Protein AF-A0A7S1UY08-F1 (afdb_monomer_lite)

Sequence (209 aa):
NPTGGDNDLASPNRNCPGCTLAICPGQAARNNPGFVAAAENNCVAQENILIIHEGTAADDPDDNGDGGYIDFNFTIPVFKMKAIGIMDVEVDSEGNDIQFFDSSSSLLATETITGLGDNTWQSIEPPFESTTGLISRIRVLFNTSGAVTNFSYCGSTDLPGTPAPTIDTPSPIAMDATESPSSAPTVLPTGAPSGGTLGSIGGVVKEDI

pLDDT: mean 73.03, std 21.57, range [28.67, 97.5]

Foldseek 3Di:
DQQQPQQLQFPQAQVAPPHDVVRGVHHFFPPPPDPPDNQFRRNDHLPDKDACAPDDDPSRGDHFQQWFKFKFFDPAFFQAWAKWKKGAAAQPDPDWWKWFADPVRDTLDIDTDHHPHGNTMDIDGDPDDRPSDTTGMIMTTHNGTMITRFTWGHGPCLRPPNPDPPPPPPDPPDDDDDDDDDDDDDDDDDDDPDGTDGDDGDDGDDDDD

Secondary structure (DSSP, 8-state):
-TTTT--TTPSSBTTSTT--TTT--B---TT-TT---TTTTT-S---S-EE-B-SS-TTS--B-TT-EEEEEEEEEEEEEEEEEEEEEE-TT----EEEEE-TT--EEEEEEPPP-EEEEEEEE-----TTS--EEEEEEEESSS-EEEEEEEEEGGG-TT-PPP---------PPP--------------PPPPPB-PPP--------

Radius of gyration: 22.89 Å; chains: 1; bounding box: 47×36×77 Å

Structure (mmCIF, N/CA/C/O backbone):
data_AF-A0A7S1UY08-F1
#
_entry.id   AF-A0A7S1UY08-F1
#
loop_
_atom_site.group_PDB
_atom_site.id
_atom_site.type_symbol
_atom_site.label_atom_id
_atom_site.label_alt_id
_atom_site.label_comp_id
_atom_site.label_asym_id
_atom_site.label_entity_id
_atom_site.label_seq_id
_atom_site.pdbx_PDB_ins_code
_atom_site.Cartn_x
_atom_site.Cartn_y
_atom_site.Cartn_z
_atom_site.occupancy
_atom_site.B_iso_or_equiv
_atom_site.auth_seq_id
_atom_site.auth_comp_id
_atom_site.auth_asym_id
_atom_site.auth_atom_id
_atom_site.pdbx_PDB_model_num
ATOM 1 N N . ASN A 1 1 ? 12.520 -18.929 -8.128 1.00 53.81 1 ASN A N 1
ATOM 2 C CA . ASN A 1 1 ? 12.339 -17.537 -8.554 1.00 53.81 1 ASN A CA 1
ATOM 3 C C . ASN A 1 1 ? 11.401 -16.927 -7.529 1.00 53.81 1 ASN A C 1
ATOM 5 O O . ASN A 1 1 ? 10.281 -17.405 -7.482 1.00 53.81 1 ASN A O 1
ATOM 9 N N . PRO A 1 2 ? 11.853 -16.059 -6.609 1.00 54.66 2 PRO A N 1
ATOM 10 C CA . PRO A 1 2 ? 11.007 -15.605 -5.503 1.00 54.66 2 PRO A CA 1
ATOM 11 C C . PRO A 1 2 ? 9.845 -14.712 -5.951 1.00 54.66 2 PRO A C 1
ATOM 13 O O . PRO A 1 2 ? 8.945 -14.505 -5.156 1.00 54.66 2 PRO A O 1
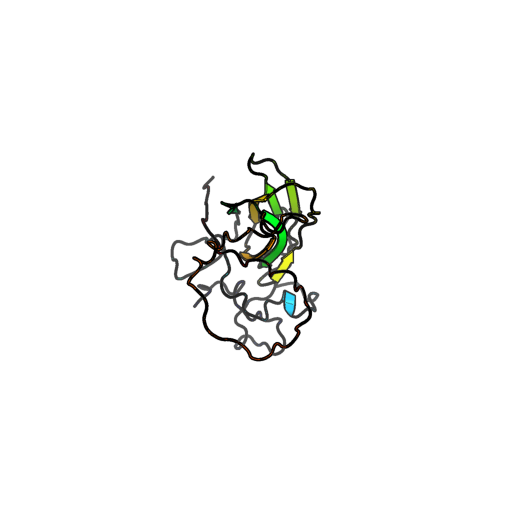ATOM 16 N N . THR A 1 3 ? 9.866 -14.224 -7.192 1.00 60.12 3 THR A N 1
ATOM 17 C CA . THR A 1 3 ? 8.810 -13.407 -7.804 1.00 60.12 3 THR A CA 1
ATOM 18 C C . THR A 1 3 ? 8.019 -14.165 -8.865 1.00 60.12 3 THR A C 1
ATOM 20 O O . THR A 1 3 ? 7.348 -13.550 -9.670 1.00 60.12 3 THR A O 1
ATOM 23 N N . GLY A 1 4 ? 8.194 -15.488 -8.969 1.00 57.59 4 GLY A N 1
ATOM 24 C CA . GLY A 1 4 ? 7.452 -16.311 -9.923 1.00 57.59 4 GLY A CA 1
ATOM 25 C C . GLY A 1 4 ? 7.822 -16.148 -11.406 1.00 57.59 4 GLY A C 1
ATOM 26 O O . GLY A 1 4 ? 8.247 -17.092 -12.064 1.00 57.59 4 GLY A O 1
ATOM 27 N N . GLY A 1 5 ? 7.907 -14.930 -11.907 1.00 60.12 5 GLY A N 1
ATOM 28 C CA . GLY A 1 5 ? 8.105 -14.584 -13.311 1.00 60.12 5 GLY A CA 1
ATOM 29 C C . GLY A 1 5 ? 7.758 -13.119 -13.549 1.00 60.12 5 GLY A C 1
ATOM 30 O O . GLY A 1 5 ? 8.334 -12.510 -14.455 1.00 60.12 5 GLY A O 1
ATOM 31 N N . ASP A 1 6 ? 6.917 -12.570 -12.674 1.00 65.62 6 ASP A N 1
ATOM 32 C CA . ASP A 1 6 ? 6.761 -11.156 -12.375 1.00 65.62 6 ASP A CA 1
ATOM 33 C C . ASP A 1 6 ? 8.136 -10.570 -12.026 1.00 65.62 6 ASP A C 1
ATOM 35 O O . ASP A 1 6 ? 8.920 -11.095 -11.228 1.00 65.62 6 ASP A O 1
ATOM 39 N N . ASN A 1 7 ? 8.507 -9.529 -12.760 1.00 73.81 7 ASN A N 1
ATOM 40 C CA . ASN A 1 7 ? 9.768 -8.829 -12.533 1.00 73.81 7 ASN A CA 1
ATOM 41 C C . ASN A 1 7 ? 9.511 -7.446 -11.938 1.00 73.81 7 ASN A C 1
ATOM 43 O O . ASN A 1 7 ? 10.451 -6.768 -11.540 1.00 73.81 7 ASN A O 1
ATOM 47 N N . ASP A 1 8 ? 8.272 -7.015 -11.896 1.00 71.75 8 ASP A N 1
ATOM 48 C CA . ASP A 1 8 ? 7.760 -5.760 -11.393 1.00 71.75 8 ASP A CA 1
ATOM 49 C C . ASP A 1 8 ? 7.704 -5.730 -9.863 1.00 71.75 8 ASP A C 1
ATOM 51 O O . ASP A 1 8 ? 7.704 -4.654 -9.281 1.00 71.75 8 ASP A O 1
ATOM 55 N N . LEU A 1 9 ? 7.911 -6.863 -9.192 1.00 81.69 9 LEU A N 1
ATOM 56 C CA . LEU A 1 9 ? 8.131 -6.905 -7.741 1.00 81.69 9 LEU A CA 1
ATOM 57 C C . LEU A 1 9 ? 9.574 -7.230 -7.321 1.00 81.69 9 LEU A C 1
ATOM 59 O O . LEU A 1 9 ? 9.901 -7.273 -6.130 1.00 81.69 9 LEU A O 1
ATOM 63 N N . ALA A 1 10 ? 10.483 -7.457 -8.274 1.00 82.94 10 ALA A N 1
ATOM 64 C CA . ALA A 1 10 ? 11.840 -7.906 -7.962 1.00 82.94 10 ALA A CA 1
ATOM 65 C C . ALA A 1 10 ? 12.796 -6.755 -7.604 1.00 82.94 10 ALA A C 1
ATOM 67 O O . ALA A 1 10 ? 12.967 -5.806 -8.361 1.00 82.94 10 ALA A O 1
ATOM 68 N N . SER A 1 11 ? 13.552 -6.891 -6.514 1.00 83.44 11 SER A N 1
ATOM 69 C CA . SER A 1 11 ? 14.626 -5.951 -6.157 1.00 83.44 11 SER A CA 1
ATOM 70 C C . SER A 1 11 ? 16.020 -6.507 -6.499 1.00 83.44 11 SER A C 1
ATOM 72 O O . SER A 1 11 ? 16.260 -7.706 -6.328 1.00 83.44 11 SER A O 1
ATOM 74 N N . PRO A 1 12 ? 16.996 -5.665 -6.882 1.00 86.06 12 PRO A N 1
ATOM 75 C CA . PRO A 1 12 ? 16.845 -4.250 -7.220 1.00 86.06 12 PRO A CA 1
ATOM 76 C C . PRO A 1 12 ? 16.120 -4.055 -8.557 1.00 86.06 12 PRO A C 1
ATOM 78 O O . PRO A 1 12 ? 16.283 -4.872 -9.473 1.00 86.06 12 PRO A O 1
ATOM 81 N N . ASN A 1 13 ? 15.399 -2.940 -8.697 1.00 84.38 13 ASN A N 1
ATOM 82 C CA . ASN A 1 13 ? 14.870 -2.536 -9.997 1.00 84.38 13 ASN A CA 1
ATOM 83 C C . ASN A 1 13 ? 15.995 -2.051 -10.936 1.00 84.38 13 ASN A C 1
ATOM 85 O O . ASN A 1 13 ? 17.104 -1.707 -10.515 1.00 84.38 13 ASN A O 1
ATOM 89 N N . ARG A 1 14 ? 15.724 -2.010 -12.244 1.00 84.00 14 ARG A N 1
ATOM 90 C CA . ARG A 1 14 ? 16.716 -1.632 -13.272 1.00 84.00 14 ARG A CA 1
ATOM 91 C C . ARG A 1 14 ? 17.168 -0.176 -13.269 1.00 84.00 14 ARG A C 1
ATOM 93 O O . ARG A 1 14 ? 18.195 0.109 -13.882 1.00 84.00 14 ARG A O 1
ATOM 100 N N . ASN A 1 15 ? 16.450 0.718 -12.602 1.00 83.50 15 ASN A N 1
ATOM 101 C CA . ASN A 1 15 ? 16.824 2.124 -12.469 1.00 83.50 15 ASN A CA 1
ATOM 102 C C . ASN A 1 15 ? 17.823 2.367 -11.327 1.00 83.50 15 ASN A C 1
ATOM 104 O O . ASN A 1 15 ? 18.329 3.481 -11.179 1.00 83.50 15 ASN A O 1
ATOM 108 N N . CYS A 1 16 ? 18.158 1.348 -10.533 1.00 84.12 16 CYS A N 1
ATOM 109 C CA . CYS A 1 16 ? 19.117 1.503 -9.448 1.00 84.12 16 CYS A CA 1
ATOM 110 C C . CYS A 1 16 ? 20.556 1.757 -9.944 1.00 84.12 16 CYS A C 1
ATOM 112 O O . CYS A 1 16 ? 20.971 1.260 -10.998 1.00 84.12 16 CYS A O 1
ATOM 114 N N . PRO A 1 17 ? 21.370 2.529 -9.196 1.00 83.88 17 PRO A N 1
ATOM 115 C CA . PRO A 1 17 ? 22.739 2.834 -9.601 1.00 83.88 17 PRO A CA 1
ATOM 116 C C . PRO A 1 17 ? 23.587 1.575 -9.818 1.00 83.88 17 PRO A C 1
ATOM 118 O O . PRO A 1 17 ? 23.692 0.721 -8.943 1.00 83.88 17 PRO A O 1
ATOM 121 N N . GLY A 1 18 ? 24.238 1.486 -10.981 1.00 83.19 18 GLY A N 1
ATOM 122 C CA . GLY A 1 18 ? 25.084 0.342 -11.341 1.00 83.19 18 GLY A CA 1
ATOM 123 C C . GLY A 1 18 ? 24.324 -0.862 -11.906 1.00 83.19 18 GLY A C 1
ATOM 124 O O . GLY A 1 18 ? 24.941 -1.899 -12.156 1.00 83.19 18 GLY A O 1
ATOM 125 N N . CYS A 1 19 ? 23.017 -0.737 -12.144 1.00 79.94 19 CYS A N 1
ATOM 126 C CA . CYS A 1 19 ? 22.218 -1.817 -12.697 1.00 79.94 19 CYS A CA 1
ATOM 127 C C . CYS A 1 19 ? 22.476 -2.093 -14.176 1.00 79.94 19 CYS A C 1
ATOM 129 O O . CYS A 1 19 ? 22.654 -1.207 -15.009 1.00 79.94 19 CYS A O 1
ATOM 131 N N . THR A 1 20 ? 22.422 -3.382 -14.497 1.00 79.50 20 THR A N 1
ATOM 132 C CA . THR A 1 20 ? 22.238 -3.905 -15.850 1.00 79.50 20 THR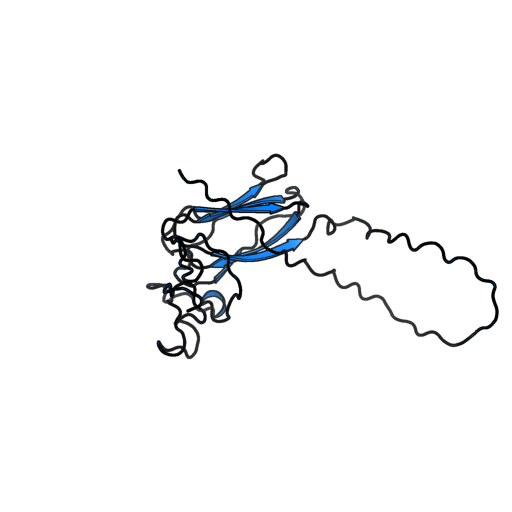 A CA 1
ATOM 133 C C . THR A 1 20 ? 21.168 -4.992 -15.791 1.00 79.50 20 THR A C 1
ATOM 135 O O . THR A 1 20 ? 20.878 -5.509 -14.712 1.00 79.50 20 THR A O 1
ATOM 138 N N . LEU A 1 21 ? 20.648 -5.401 -16.950 1.00 70.62 21 LEU A N 1
ATOM 139 C CA . LEU A 1 21 ? 19.742 -6.549 -17.103 1.00 70.62 21 LEU A CA 1
ATOM 140 C C . LEU A 1 21 ? 20.195 -7.816 -16.354 1.00 70.62 21 LEU A C 1
ATOM 142 O O . LEU A 1 21 ? 19.363 -8.586 -15.895 1.00 70.62 21 LEU A O 1
ATOM 146 N N . ALA A 1 22 ? 21.508 -8.038 -16.246 1.00 77.69 22 ALA A N 1
ATOM 147 C CA . ALA A 1 22 ? 22.074 -9.221 -15.602 1.00 77.69 22 ALA A CA 1
ATOM 148 C C . ALA A 1 22 ? 22.222 -9.090 -14.074 1.00 77.69 22 ALA A C 1
ATOM 150 O O . ALA A 1 22 ? 22.471 -10.089 -13.407 1.00 77.69 22 ALA A O 1
ATOM 151 N N . ILE A 1 23 ? 22.130 -7.872 -13.532 1.00 81.31 23 ILE A N 1
ATOM 152 C CA . ILE A 1 23 ? 22.396 -7.565 -12.115 1.00 81.31 23 ILE A CA 1
ATOM 153 C C . ILE A 1 23 ? 21.098 -7.228 -11.378 1.00 81.31 23 ILE A C 1
ATOM 155 O O . ILE A 1 23 ? 20.939 -7.598 -10.220 1.00 81.31 23 ILE A O 1
ATOM 159 N N . CYS A 1 24 ? 20.176 -6.543 -12.055 1.00 84.50 24 CYS A N 1
ATOM 160 C CA . CYS A 1 24 ? 18.935 -6.042 -11.481 1.00 84.50 24 CYS A CA 1
ATOM 161 C C . CYS A 1 24 ? 17.779 -6.637 -12.284 1.00 84.50 24 CYS A C 1
ATOM 163 O O . CYS A 1 24 ? 17.457 -6.134 -13.368 1.00 84.50 24 CYS A O 1
ATOM 165 N N . PRO A 1 25 ? 17.223 -7.774 -11.829 1.00 77.50 25 PRO A N 1
ATOM 166 C CA . PRO A 1 25 ? 16.180 -8.467 -12.571 1.00 77.50 25 PRO A CA 1
ATOM 167 C C . PRO A 1 25 ? 14.907 -7.620 -12.654 1.00 77.50 25 PRO A C 1
ATOM 169 O O . PRO A 1 25 ? 14.223 -7.693 -13.677 1.00 77.50 25 PRO A O 1
ATOM 172 N N . GLY A 1 26 ? 14.687 -6.747 -11.662 1.00 82.19 26 GLY A N 1
ATOM 173 C CA . GLY A 1 26 ? 13.487 -5.947 -11.505 1.00 82.19 26 GLY A CA 1
ATOM 174 C C . GLY A 1 26 ? 13.155 -5.062 -12.694 1.00 82.19 26 GLY A C 1
ATOM 175 O O . GLY A 1 26 ? 13.967 -4.229 -13.105 1.00 82.19 26 GLY A O 1
ATOM 176 N N . GLN A 1 27 ? 11.955 -5.220 -13.242 1.00 83.69 27 GLN A N 1
ATOM 177 C CA . GLN A 1 27 ? 11.363 -4.267 -14.170 1.00 83.69 27 GLN A CA 1
ATOM 178 C C . GLN A 1 27 ? 11.314 -2.902 -13.485 1.00 83.69 27 GLN A C 1
ATOM 180 O O . GLN A 1 27 ? 11.170 -2.818 -12.276 1.00 83.69 27 GLN A O 1
ATOM 185 N N . ALA A 1 28 ? 11.549 -1.839 -14.238 1.00 76.38 28 ALA A N 1
ATOM 186 C CA . ALA A 1 28 ? 11.375 -0.483 -13.743 1.00 76.38 28 ALA A CA 1
ATOM 187 C C . ALA A 1 28 ? 10.218 0.142 -14.515 1.00 76.38 28 ALA A C 1
ATOM 189 O O . ALA A 1 28 ? 10.056 -0.188 -15.695 1.00 76.38 28 ALA A O 1
ATOM 190 N N . ALA A 1 29 ? 9.482 1.054 -13.878 1.00 73.44 29 ALA A N 1
ATOM 191 C CA . ALA A 1 29 ? 8.397 1.816 -14.489 1.00 73.44 29 ALA A CA 1
ATOM 192 C C . ALA A 1 29 ? 8.737 2.246 -15.930 1.00 73.44 29 ALA A C 1
ATOM 194 O O . ALA A 1 29 ? 9.666 3.034 -16.161 1.00 73.44 29 ALA A O 1
ATOM 195 N N . ARG A 1 30 ? 7.999 1.709 -16.917 1.00 56.19 30 ARG A N 1
ATOM 196 C CA . ARG A 1 30 ? 8.403 1.727 -18.342 1.00 56.19 30 ARG A CA 1
ATOM 197 C C . ARG A 1 30 ? 8.552 3.118 -18.958 1.00 56.19 30 ARG A C 1
ATOM 199 O O . ARG A 1 30 ? 9.211 3.247 -19.985 1.00 56.19 30 ARG A O 1
ATOM 206 N N . ASN A 1 31 ? 8.000 4.159 -18.340 1.00 49.16 31 ASN A N 1
ATOM 207 C CA . ASN A 1 31 ? 7.873 5.480 -18.956 1.00 49.16 31 ASN A CA 1
ATOM 208 C C . ASN A 1 31 ? 8.240 6.642 -18.029 1.00 49.16 31 ASN A C 1
ATOM 210 O O . ASN A 1 31 ? 7.845 7.773 -18.309 1.00 49.16 31 ASN A O 1
ATOM 214 N N . ASN A 1 32 ? 8.986 6.403 -16.946 1.00 54.03 32 ASN A N 1
ATOM 215 C CA . ASN A 1 32 ? 9.199 7.440 -15.938 1.00 54.03 32 ASN A CA 1
ATOM 216 C C . ASN A 1 32 ? 10.677 7.853 -15.777 1.00 54.03 32 ASN A C 1
ATOM 218 O O . ASN A 1 32 ? 11.319 7.506 -14.787 1.00 54.03 32 ASN A O 1
ATOM 222 N N . PRO A 1 33 ? 11.252 8.632 -16.719 1.00 45.41 33 PRO A N 1
ATOM 223 C CA . PRO A 1 33 ? 12.628 9.138 -16.623 1.00 45.41 33 PRO A CA 1
ATOM 224 C C . PRO A 1 33 ? 12.833 10.182 -15.500 1.00 45.41 33 PRO A C 1
ATOM 226 O O . PRO A 1 33 ? 13.893 10.805 -15.439 1.00 45.41 33 PRO A O 1
ATOM 229 N N . GLY A 1 34 ? 11.821 10.417 -14.651 1.00 42.94 34 GLY A N 1
ATOM 230 C CA . GLY A 1 34 ? 11.746 11.522 -13.693 1.00 42.94 34 GLY A CA 1
ATOM 231 C C . GLY A 1 34 ? 11.913 11.169 -12.212 1.00 42.94 34 GLY A C 1
ATOM 232 O O . GLY A 1 34 ? 12.145 12.091 -11.430 1.00 42.94 34 GLY A O 1
ATOM 233 N N . PHE A 1 35 ? 11.858 9.897 -11.798 1.00 52.00 35 PHE A N 1
ATOM 234 C CA . PHE A 1 35 ? 12.087 9.549 -10.389 1.00 52.00 35 PHE A CA 1
ATOM 235 C C . PHE A 1 35 ? 13.577 9.357 -10.095 1.00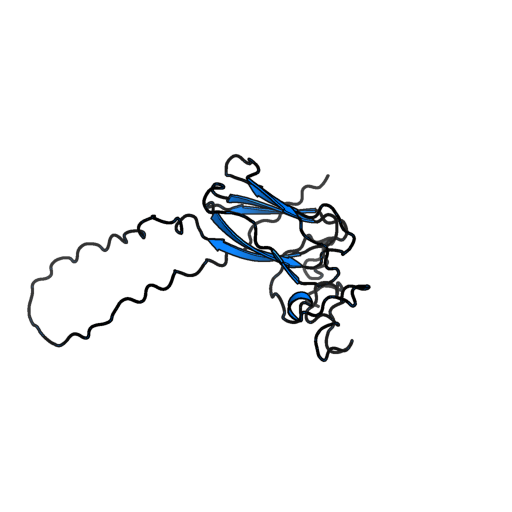 52.00 35 PHE A C 1
ATOM 237 O O . PHE A 1 35 ? 14.211 8.345 -10.394 1.00 52.00 35 PHE A O 1
ATOM 244 N N . VAL A 1 36 ? 14.141 10.428 -9.541 1.00 49.34 36 VAL A N 1
ATOM 245 C CA . VAL A 1 36 ? 15.564 10.656 -9.263 1.00 49.34 36 VAL A CA 1
ATOM 246 C C . VAL A 1 36 ? 15.989 10.245 -7.846 1.00 49.34 36 VAL A C 1
ATOM 248 O O . VAL A 1 36 ? 17.157 10.423 -7.496 1.00 49.34 36 VAL A O 1
ATOM 251 N N . ALA A 1 37 ? 15.101 9.672 -7.025 1.00 57.03 37 ALA A N 1
ATOM 252 C CA . ALA A 1 37 ? 15.474 9.150 -5.713 1.00 57.03 37 ALA A CA 1
ATOM 253 C C . ALA A 1 37 ? 15.662 7.625 -5.755 1.00 57.03 37 ALA A C 1
ATOM 255 O O . ALA A 1 37 ? 14.783 6.865 -6.148 1.00 57.03 37 ALA A O 1
ATOM 256 N N . ALA A 1 38 ? 16.820 7.142 -5.298 1.00 57.06 38 ALA A N 1
ATOM 257 C CA . ALA A 1 38 ? 17.108 5.706 -5.208 1.00 57.06 38 ALA A CA 1
ATOM 258 C C . ALA A 1 38 ? 16.123 4.934 -4.298 1.00 57.06 38 ALA A C 1
ATOM 260 O O . ALA A 1 38 ? 15.993 3.723 -4.438 1.00 57.06 38 ALA A O 1
ATOM 261 N N . ALA A 1 39 ? 15.435 5.621 -3.378 1.00 60.00 39 ALA A N 1
ATOM 262 C CA . ALA A 1 39 ? 14.449 5.012 -2.484 1.00 60.00 39 ALA A CA 1
ATOM 263 C C . ALA A 1 39 ? 13.179 4.566 -3.224 1.00 60.00 39 ALA A C 1
ATOM 265 O O . ALA A 1 39 ? 12.635 3.514 -2.912 1.00 60.00 39 ALA A O 1
ATOM 266 N N . GLU A 1 40 ? 12.755 5.319 -4.239 1.00 75.19 40 GLU A N 1
ATOM 267 C CA . GLU A 1 40 ? 11.542 5.019 -5.008 1.00 75.19 40 GLU A CA 1
ATOM 268 C C . GLU A 1 40 ? 11.777 3.927 -6.049 1.00 75.19 40 GLU A C 1
ATOM 270 O O . GLU A 1 40 ? 10.831 3.337 -6.541 1.00 75.19 40 GLU A O 1
ATOM 275 N N . ASN A 1 41 ? 13.036 3.608 -6.354 1.00 79.19 41 ASN A N 1
ATOM 276 C CA . ASN A 1 41 ? 13.421 2.603 -7.340 1.00 79.19 41 ASN A CA 1
ATOM 277 C C . ASN A 1 41 ? 13.587 1.189 -6.742 1.00 79.19 41 ASN A C 1
ATOM 279 O O . ASN A 1 41 ? 14.273 0.357 -7.321 1.00 79.19 41 ASN A O 1
ATOM 283 N N . ASN A 1 42 ? 13.050 0.910 -5.552 1.00 84.81 42 ASN A N 1
ATOM 284 C CA . ASN A 1 42 ? 13.155 -0.411 -4.912 1.00 84.81 42 ASN A CA 1
ATOM 285 C C . ASN A 1 42 ? 14.588 -1.008 -4.950 1.00 84.81 42 ASN A C 1
ATOM 287 O O . ASN A 1 42 ? 14.813 -2.182 -5.256 1.00 84.81 42 ASN A O 1
ATOM 291 N N . CYS A 1 43 ? 15.602 -0.169 -4.700 1.00 85.12 43 CYS A N 1
ATOM 292 C CA . CYS A 1 43 ? 17.009 -0.581 -4.794 1.00 85.12 43 CYS A CA 1
ATOM 293 C C . CYS A 1 43 ? 17.467 -1.473 -3.646 1.00 85.12 43 CYS A C 1
ATOM 295 O O . CYS A 1 43 ? 18.519 -2.110 -3.724 1.00 85.12 43 CYS A O 1
ATOM 297 N N . VAL A 1 44 ? 16.683 -1.495 -2.575 1.00 85.31 44 VAL A N 1
ATOM 298 C CA . VAL A 1 44 ? 16.853 -2.359 -1.418 1.00 85.31 44 VAL A CA 1
ATOM 299 C C . VAL A 1 44 ? 15.616 -3.236 -1.355 1.00 85.31 44 VAL A C 1
ATOM 301 O O . VAL A 1 44 ? 14.508 -2.719 -1.462 1.00 85.31 44 VAL A O 1
ATOM 304 N N . ALA A 1 45 ? 15.810 -4.543 -1.183 1.00 84.62 45 ALA A N 1
ATOM 305 C CA . ALA A 1 45 ? 14.700 -5.475 -1.060 1.00 84.62 45 ALA A CA 1
ATOM 306 C C . ALA A 1 45 ? 13.801 -5.107 0.127 1.00 84.62 45 ALA A C 1
ATOM 308 O O . ALA A 1 45 ? 14.299 -4.908 1.235 1.00 84.62 45 ALA A O 1
ATOM 309 N N . GLN A 1 46 ? 12.488 -5.079 -0.106 1.00 85.88 46 GLN A N 1
ATOM 310 C CA . GLN A 1 46 ? 11.469 -4.850 0.931 1.00 85.88 46 GLN A CA 1
ATOM 311 C C . GLN A 1 46 ? 11.149 -6.117 1.748 1.00 85.88 46 GLN A C 1
ATOM 313 O O . GLN A 1 46 ? 10.224 -6.129 2.552 1.00 85.88 46 GLN A O 1
ATOM 318 N N . GLU A 1 47 ? 11.934 -7.180 1.556 1.00 84.62 47 GLU A N 1
ATOM 319 C CA . GLU A 1 47 ? 11.765 -8.494 2.177 1.00 84.62 47 GLU A CA 1
ATOM 320 C C . GLU A 1 47 ? 10.411 -9.140 1.850 1.00 84.62 47 GLU A C 1
ATOM 322 O O . GLU A 1 47 ? 10.221 -9.613 0.732 1.00 84.62 47 GLU A O 1
ATOM 327 N N . ASN A 1 48 ? 9.500 -9.207 2.824 1.00 83.88 48 ASN A N 1
ATOM 328 C CA . ASN A 1 48 ? 8.185 -9.808 2.655 1.00 83.88 48 ASN A CA 1
ATOM 329 C C . ASN A 1 48 ? 7.177 -8.717 2.318 1.00 83.88 48 ASN A C 1
ATOM 331 O O . ASN A 1 48 ? 6.904 -7.849 3.146 1.00 83.88 48 ASN A O 1
ATOM 335 N N . ILE A 1 49 ? 6.588 -8.819 1.135 1.00 89.06 49 ILE A N 1
ATOM 336 C CA . ILE A 1 49 ? 5.501 -7.953 0.685 1.00 89.06 49 ILE A CA 1
ATOM 337 C C . ILE A 1 49 ? 4.212 -8.768 0.600 1.00 89.06 49 ILE A C 1
ATOM 339 O O . ILE A 1 49 ? 4.250 -9.990 0.434 1.00 89.06 49 ILE A O 1
ATOM 343 N N . LEU A 1 50 ? 3.070 -8.102 0.745 1.00 92.00 50 LEU A N 1
ATOM 344 C CA . LEU A 1 50 ? 1.761 -8.715 0.576 1.00 92.00 50 LEU A CA 1
ATOM 345 C C . LEU A 1 50 ? 1.124 -8.234 -0.725 1.00 92.00 50 LEU A C 1
ATOM 347 O O . LEU A 1 50 ? 0.948 -7.032 -0.914 1.00 92.00 50 LEU A O 1
ATOM 351 N N . ILE A 1 51 ? 0.736 -9.194 -1.557 1.00 91.00 51 ILE A N 1
ATOM 352 C CA . ILE A 1 51 ? 0.100 -8.990 -2.858 1.00 91.00 51 ILE A CA 1
ATOM 353 C C . ILE A 1 51 ? -1.283 -9.634 -2.894 1.00 91.00 51 ILE A C 1
ATOM 355 O O . ILE A 1 51 ? -1.591 -10.533 -2.101 1.00 91.00 51 ILE A O 1
ATOM 359 N N . ILE A 1 52 ? -2.097 -9.207 -3.853 1.00 90.38 52 ILE A N 1
ATOM 360 C CA . ILE A 1 52 ? -3.277 -9.952 -4.290 1.00 90.38 52 ILE A CA 1
ATOM 361 C C . ILE A 1 52 ? -2.797 -10.870 -5.407 1.00 90.38 52 ILE A C 1
ATOM 363 O O . ILE A 1 52 ? -2.390 -10.374 -6.437 1.00 90.38 52 ILE A O 1
ATOM 367 N N . HIS A 1 53 ? -2.786 -12.185 -5.205 1.00 88.56 53 HIS A N 1
ATOM 368 C CA . HIS A 1 53 ? -2.242 -13.130 -6.192 1.00 88.56 53 HIS A CA 1
ATOM 369 C C . HIS A 1 53 ? -3.254 -13.439 -7.308 1.00 88.56 53 HIS A C 1
ATOM 371 O O . HIS A 1 53 ? -4.417 -13.710 -6.993 1.00 88.56 53 HIS A O 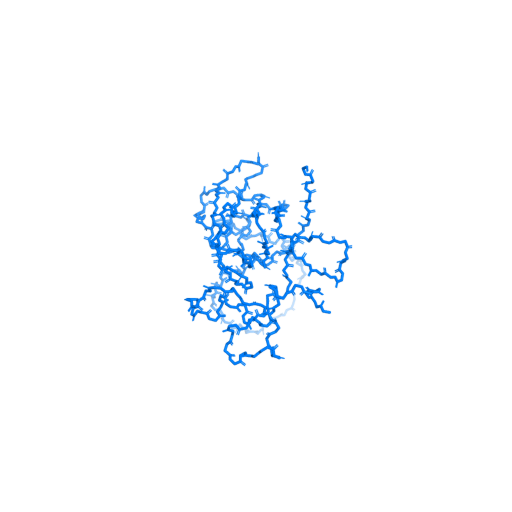1
ATOM 377 N N . GLU A 1 54 ? -2.834 -13.453 -8.581 1.00 83.31 54 GLU A N 1
ATOM 378 C CA . GLU A 1 54 ? -3.710 -13.838 -9.713 1.00 83.31 54 GLU A CA 1
ATOM 379 C C . GLU A 1 54 ? -3.729 -15.342 -10.036 1.00 83.31 54 GLU A C 1
ATOM 381 O O . GLU A 1 54 ? -4.605 -15.827 -10.759 1.00 83.31 54 GLU A O 1
ATOM 386 N N . GLY A 1 55 ? -2.803 -16.118 -9.473 1.00 76.12 55 GLY A N 1
ATOM 387 C CA . GLY A 1 55 ? -2.631 -17.532 -9.792 1.00 76.12 55 GLY A CA 1
ATOM 388 C C . GLY A 1 55 ? -3.173 -18.516 -8.750 1.00 76.12 55 GLY A C 1
ATOM 389 O O . GLY A 1 55 ? -3.839 -18.189 -7.771 1.00 76.12 55 GLY A O 1
ATOM 390 N N . THR A 1 56 ? -2.855 -19.796 -8.966 1.00 69.25 56 THR A N 1
ATOM 391 C CA . THR A 1 56 ? -3.119 -20.879 -7.995 1.00 69.25 56 THR A CA 1
ATOM 392 C C . THR A 1 56 ? -1.844 -21.493 -7.416 1.00 69.25 56 THR A C 1
ATOM 394 O O . THR A 1 56 ? -1.918 -22.352 -6.537 1.00 69.25 56 THR A O 1
ATOM 397 N N . ALA A 1 57 ? -0.679 -21.119 -7.945 1.00 77.12 57 ALA A N 1
ATOM 398 C CA . ALA A 1 57 ? 0.615 -21.659 -7.554 1.00 77.12 57 ALA A CA 1
ATOM 399 C C . ALA A 1 57 ? 1.283 -20.727 -6.536 1.00 77.12 57 ALA A C 1
ATOM 401 O O . ALA A 1 57 ? 1.656 -19.606 -6.854 1.00 77.12 57 ALA A O 1
ATOM 402 N N . ALA A 1 58 ? 1.427 -21.196 -5.296 1.00 71.75 58 ALA A N 1
ATOM 403 C CA . ALA A 1 58 ? 2.029 -20.405 -4.220 1.00 71.75 58 ALA A CA 1
ATOM 404 C C . ALA A 1 58 ? 3.549 -20.196 -4.387 1.00 71.75 58 ALA A C 1
ATOM 406 O O . ALA A 1 58 ? 4.131 -19.358 -3.705 1.00 71.75 58 ALA A O 1
ATOM 407 N N . ASP A 1 59 ? 4.203 -20.983 -5.244 1.00 75.94 59 ASP A N 1
ATOM 408 C CA . ASP A 1 59 ? 5.626 -20.882 -5.580 1.00 75.94 59 ASP A CA 1
ATOM 409 C C . ASP A 1 59 ? 5.909 -19.998 -6.807 1.00 75.94 59 ASP A C 1
ATOM 411 O O . ASP A 1 59 ? 7.072 -19.835 -7.185 1.00 75.94 59 ASP A O 1
ATOM 415 N N . ASP A 1 60 ? 4.858 -19.403 -7.375 1.00 77.19 60 ASP A N 1
ATOM 416 C CA . ASP A 1 60 ? 4.877 -18.480 -8.509 1.00 77.19 60 ASP A CA 1
ATOM 417 C C . ASP A 1 60 ? 4.103 -17.199 -8.134 1.00 77.19 60 ASP A C 1
ATOM 419 O O . ASP A 1 60 ? 2.985 -16.995 -8.610 1.00 77.19 60 ASP A O 1
ATOM 423 N N . PRO A 1 61 ? 4.594 -16.406 -7.156 1.00 77.81 61 PRO A N 1
ATOM 424 C CA . PRO A 1 61 ? 3.895 -15.203 -6.718 1.00 77.81 61 PRO A CA 1
ATOM 425 C C . PRO A 1 61 ? 3.903 -14.163 -7.839 1.00 77.81 61 PRO A C 1
ATOM 427 O O . PRO A 1 61 ? 4.971 -13.718 -8.228 1.00 77.81 61 PRO A O 1
ATOM 430 N N . ASP A 1 62 ? 2.713 -13.815 -8.311 1.00 81.31 62 ASP A N 1
ATOM 431 C CA . ASP A 1 62 ? 2.421 -12.873 -9.393 1.00 81.31 62 ASP A CA 1
ATOM 432 C C . ASP A 1 62 ? 1.215 -12.049 -8.935 1.00 81.31 62 ASP A C 1
ATOM 434 O O . ASP A 1 62 ? 0.186 -12.631 -8.540 1.00 81.31 62 ASP A O 1
ATOM 438 N N . ASP A 1 63 ? 1.372 -10.737 -8.811 1.00 79.31 63 ASP A N 1
ATOM 439 C CA . ASP A 1 63 ? 0.284 -9.912 -8.318 1.00 79.31 63 ASP A CA 1
ATOM 440 C C . ASP A 1 63 ? -0.780 -9.662 -9.389 1.00 79.31 63 ASP A C 1
ATOM 442 O O . ASP A 1 63 ? -0.578 -9.785 -10.590 1.00 79.31 63 ASP A O 1
ATOM 446 N N . ASN A 1 6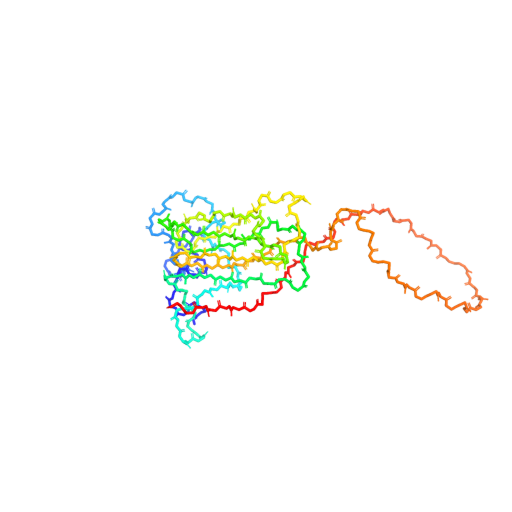4 ? -1.998 -9.418 -8.928 1.00 86.75 64 ASN A N 1
ATOM 447 C CA . ASN A 1 64 ? -3.160 -9.409 -9.785 1.00 86.75 64 ASN A CA 1
ATOM 448 C C . ASN A 1 64 ? -3.256 -8.075 -10.509 1.00 86.75 64 ASN A C 1
ATOM 450 O O . ASN A 1 64 ? -3.589 -7.065 -9.887 1.00 86.75 64 ASN A O 1
ATOM 454 N N . GLY A 1 65 ? -3.070 -8.093 -11.828 1.00 86.81 65 GLY A N 1
ATOM 455 C CA . GLY A 1 65 ? -3.181 -6.896 -12.661 1.00 86.81 65 GLY A CA 1
ATOM 456 C C . GLY A 1 65 ? -4.567 -6.236 -12.626 1.00 86.81 65 GLY A C 1
ATOM 457 O O . GLY A 1 65 ? -4.671 -5.035 -12.867 1.00 86.81 65 GLY A O 1
ATOM 458 N N . ASP A 1 66 ? -5.620 -6.986 -12.275 1.00 89.56 66 ASP A N 1
ATOM 459 C CA . ASP A 1 66 ? -6.982 -6.462 -12.070 1.00 89.56 66 ASP A CA 1
ATOM 460 C C . ASP A 1 66 ? -7.200 -5.870 -10.658 1.00 89.56 66 ASP A C 1
ATOM 462 O O . ASP A 1 66 ? -8.257 -5.308 -10.363 1.00 89.56 66 ASP A O 1
ATOM 466 N N . GLY A 1 67 ? -6.225 -6.022 -9.760 1.00 91.25 67 GLY A N 1
ATOM 467 C CA . GLY A 1 67 ? -6.253 -5.498 -8.401 1.00 91.25 67 GLY A CA 1
ATOM 468 C C . GLY A 1 67 ? -7.248 -6.169 -7.461 1.00 91.25 67 GLY A C 1
ATOM 469 O O . GLY A 1 67 ? -7.438 -7.390 -7.454 1.00 91.25 67 GLY A O 1
ATOM 470 N N . GLY A 1 68 ? -7.836 -5.355 -6.585 1.00 94.50 68 GLY A N 1
ATOM 471 C CA . GLY A 1 68 ? -8.743 -5.753 -5.516 1.00 94.50 68 GLY A CA 1
ATOM 472 C C . GLY A 1 68 ? -8.469 -4.979 -4.228 1.00 94.50 68 GLY A C 1
ATOM 473 O O . GLY A 1 68 ? -8.077 -3.814 -4.247 1.00 94.50 68 GLY A O 1
ATOM 474 N N . TYR A 1 69 ? -8.693 -5.609 -3.076 1.00 96.06 69 TYR A N 1
ATOM 475 C CA . TYR A 1 69 ? -8.380 -4.977 -1.800 1.00 96.06 69 TYR A CA 1
ATOM 476 C C . TYR A 1 69 ? -7.804 -5.945 -0.778 1.00 96.06 69 TYR A C 1
ATOM 478 O O . TYR A 1 69 ? -8.069 -7.146 -0.795 1.00 96.06 69 TYR A O 1
ATOM 486 N N . ILE A 1 70 ? -7.045 -5.382 0.156 1.00 95.12 70 ILE A N 1
ATOM 487 C CA . ILE A 1 70 ? -6.482 -6.088 1.300 1.00 95.12 70 ILE A CA 1
ATOM 488 C C . ILE A 1 70 ? -7.007 -5.429 2.573 1.00 95.12 70 ILE A C 1
ATOM 490 O O . ILE A 1 70 ? -6.779 -4.242 2.814 1.00 95.12 70 ILE A O 1
ATOM 494 N N . ASP A 1 71 ? -7.706 -6.212 3.395 1.00 96.44 71 ASP A N 1
ATOM 495 C CA . ASP A 1 71 ? -8.223 -5.774 4.691 1.00 96.44 71 ASP A CA 1
ATOM 496 C C . ASP A 1 71 ? -7.300 -6.209 5.833 1.00 96.44 71 ASP A C 1
ATOM 498 O O . ASP A 1 71 ? -7.105 -7.395 6.085 1.00 96.44 71 ASP A O 1
ATOM 502 N N . PHE A 1 72 ? -6.819 -5.240 6.605 1.00 94.81 72 PHE A N 1
ATOM 503 C CA . PHE A 1 72 ? -6.077 -5.458 7.840 1.00 94.81 72 PHE A CA 1
ATOM 504 C C . PHE A 1 72 ? -6.982 -5.148 9.027 1.00 94.81 72 PHE A C 1
ATOM 506 O O . PHE A 1 72 ? -7.383 -4.003 9.239 1.00 94.81 72 PHE A O 1
ATOM 513 N N . ASN A 1 73 ? -7.301 -6.173 9.816 1.00 94.75 73 ASN A N 1
ATOM 514 C CA . ASN A 1 73 ? -8.155 -6.050 10.994 1.00 94.75 73 ASN A CA 1
ATOM 515 C C . ASN A 1 73 ? -7.309 -6.123 12.267 1.00 94.75 73 ASN A C 1
ATOM 517 O O . ASN A 1 73 ? -6.613 -7.112 12.506 1.00 94.75 73 ASN A O 1
ATOM 521 N N . PHE A 1 74 ? -7.386 -5.092 13.105 1.00 91.25 74 PHE A N 1
ATOM 522 C CA . PHE A 1 74 ? -6.628 -5.033 14.348 1.00 91.25 74 PHE A CA 1
ATOM 523 C C . PHE A 1 74 ? -7.451 -5.579 15.512 1.00 91.25 74 PHE A C 1
ATOM 525 O O . PHE A 1 74 ? -8.463 -5.001 15.900 1.00 91.25 74 PHE A O 1
ATOM 532 N N . THR A 1 75 ? -6.969 -6.655 16.140 1.00 90.56 75 THR A N 1
ATOM 533 C CA . THR A 1 75 ? -7.566 -7.183 17.381 1.00 90.56 75 THR A CA 1
ATOM 534 C C . THR A 1 75 ? -7.546 -6.147 18.507 1.00 90.56 75 THR A C 1
ATOM 536 O O . THR A 1 75 ? -8.473 -6.074 19.310 1.00 90.56 75 THR A O 1
ATOM 539 N N . ILE A 1 76 ? -6.482 -5.342 18.566 1.00 89.25 76 ILE A N 1
ATOM 540 C CA . ILE A 1 76 ? -6.361 -4.190 19.457 1.00 89.25 76 ILE A CA 1
ATOM 541 C C . ILE A 1 76 ? -6.280 -2.952 18.561 1.00 89.25 76 ILE A C 1
ATOM 543 O O . ILE A 1 76 ? -5.278 -2.818 17.857 1.00 89.25 76 ILE A O 1
ATOM 547 N N . PRO A 1 77 ? -7.285 -2.057 18.577 1.00 91.12 77 PRO A N 1
ATOM 548 C CA . PRO A 1 77 ? -7.282 -0.868 17.733 1.00 91.12 77 PRO A CA 1
ATOM 549 C C . PRO A 1 77 ? -6.012 -0.030 17.911 1.00 91.12 77 PRO A C 1
ATOM 551 O O . PRO A 1 77 ? -5.499 0.110 19.026 1.00 91.12 77 PRO A O 1
ATOM 554 N N . VAL A 1 78 ? -5.511 0.535 16.816 1.00 89.25 78 VAL A N 1
ATOM 555 C CA . VAL A 1 78 ? -4.291 1.346 16.800 1.00 89.25 78 VAL A CA 1
ATOM 556 C C . VAL A 1 78 ? -4.634 2.822 16.940 1.00 89.25 78 VAL A C 1
ATOM 558 O O . VAL A 1 78 ? -5.655 3.295 16.443 1.00 89.25 78 VAL A O 1
ATOM 561 N N . PHE A 1 79 ? -3.789 3.559 17.654 1.00 84.31 79 PHE A N 1
ATOM 562 C CA . PHE A 1 79 ? -4.039 4.970 17.925 1.00 84.31 79 PHE A CA 1
ATOM 563 C C . PHE A 1 79 ? -3.694 5.857 16.733 1.00 84.31 79 PHE A C 1
ATOM 565 O O . PHE A 1 79 ? -4.420 6.797 16.428 1.00 84.31 79 PHE A O 1
ATOM 572 N N . LYS A 1 80 ? -2.575 5.566 16.067 1.00 86.50 80 LYS A N 1
ATOM 573 C CA . LYS A 1 80 ? -2.104 6.355 14.931 1.00 86.50 80 LYS A CA 1
ATOM 574 C C . LYS A 1 80 ? -1.308 5.488 13.973 1.00 86.50 80 LYS A C 1
ATOM 576 O O . LYS A 1 80 ? -0.358 4.827 14.388 1.00 86.50 80 LYS A O 1
ATOM 581 N N . MET A 1 81 ? -1.641 5.564 12.691 1.00 89.62 81 MET A N 1
ATOM 582 C CA . MET A 1 81 ? -0.759 5.096 11.626 1.00 89.62 81 MET A CA 1
ATOM 583 C C . MET A 1 81 ? 0.298 6.164 11.353 1.00 89.62 81 MET A C 1
ATOM 585 O O . MET A 1 81 ? -0.029 7.340 11.217 1.00 89.62 81 MET A O 1
ATOM 589 N N . LYS A 1 82 ? 1.568 5.761 11.333 1.00 89.69 82 LYS A N 1
ATOM 590 C CA . LYS A 1 82 ? 2.696 6.639 10.999 1.00 89.69 82 LYS A CA 1
ATOM 591 C C . LYS A 1 82 ? 3.009 6.568 9.517 1.00 89.69 82 LYS A C 1
ATOM 593 O O . LYS A 1 82 ? 3.139 7.601 8.885 1.00 89.69 82 LYS A O 1
ATOM 598 N N . ALA A 1 83 ? 3.138 5.352 8.999 1.00 91.94 83 ALA A N 1
ATOM 599 C CA . ALA A 1 83 ? 3.483 5.117 7.610 1.00 91.94 83 ALA A CA 1
ATOM 600 C C . ALA A 1 83 ? 2.938 3.772 7.132 1.00 91.94 83 ALA A C 1
ATOM 602 O O . ALA A 1 83 ? 2.835 2.816 7.912 1.00 91.94 83 ALA A O 1
ATOM 603 N N . ILE A 1 84 ? 2.632 3.715 5.843 1.00 94.50 84 ILE A N 1
ATOM 604 C CA . ILE A 1 84 ? 2.252 2.518 5.104 1.00 94.50 84 ILE A CA 1
ATOM 605 C C . ILE A 1 84 ? 3.147 2.461 3.875 1.00 94.50 84 ILE A C 1
ATOM 607 O O . ILE A 1 84 ? 3.169 3.405 3.088 1.00 94.50 84 ILE A O 1
ATOM 611 N N . GLY A 1 85 ? 3.911 1.385 3.739 1.00 94.44 85 GLY A N 1
ATOM 612 C CA . GLY A 1 85 ? 4.710 1.152 2.547 1.00 94.44 85 GLY A CA 1
ATOM 613 C C . GLY A 1 85 ? 3.867 0.487 1.468 1.00 94.44 85 GLY A C 1
ATOM 614 O O . GLY A 1 85 ? 3.210 -0.523 1.730 1.00 94.44 85 GLY A O 1
ATOM 615 N N . ILE A 1 86 ? 3.887 1.077 0.280 1.00 94.38 86 ILE A N 1
ATOM 616 C CA . ILE A 1 86 ? 3.164 0.636 -0.909 1.00 94.38 86 ILE A CA 1
ATOM 617 C C . ILE A 1 86 ? 4.164 0.524 -2.052 1.00 94.38 86 ILE A C 1
ATOM 619 O O . ILE A 1 86 ? 5.092 1.332 -2.150 1.00 94.38 86 ILE A O 1
ATOM 623 N N . MET A 1 87 ? 3.975 -0.455 -2.925 1.00 91.12 87 MET A N 1
ATOM 624 C CA . MET A 1 87 ? 4.755 -0.561 -4.146 1.00 91.12 87 MET A CA 1
ATOM 625 C C . MET A 1 87 ? 3.924 -1.034 -5.327 1.00 91.12 87 MET A C 1
ATOM 627 O O . MET A 1 87 ? 2.824 -1.547 -5.137 1.00 91.12 87 MET A O 1
ATOM 631 N N . ASP A 1 88 ? 4.508 -0.854 -6.508 1.00 89.62 88 ASP A N 1
ATOM 632 C CA . ASP A 1 88 ? 4.003 -1.380 -7.775 1.00 89.62 88 ASP A CA 1
ATOM 633 C C . ASP A 1 88 ? 2.594 -0.895 -8.128 1.00 89.62 88 ASP A C 1
ATOM 635 O O . ASP A 1 88 ? 1.673 -1.663 -8.344 1.00 89.62 88 ASP A O 1
ATOM 639 N N . VAL A 1 89 ? 2.405 0.425 -8.122 1.00 90.44 89 VAL A N 1
ATOM 640 C CA . VAL A 1 89 ? 1.109 1.028 -8.464 1.00 90.44 89 VAL A CA 1
ATOM 641 C C . VAL A 1 89 ? 1.254 1.800 -9.755 1.00 90.44 89 VAL A C 1
ATOM 643 O O . VAL A 1 89 ? 2.043 2.744 -9.825 1.00 90.44 89 VAL A O 1
ATOM 646 N N . GLU A 1 90 ? 0.473 1.426 -10.759 1.00 87.25 90 GLU A N 1
ATOM 647 C CA . GLU A 1 90 ? 0.594 1.924 -12.125 1.00 87.25 90 GLU A CA 1
ATOM 648 C C . GLU A 1 90 ? 0.410 3.438 -12.248 1.00 87.25 90 GLU A C 1
ATOM 650 O O . GLU A 1 90 ? -0.515 4.003 -11.664 1.00 87.25 90 GLU A O 1
ATOM 655 N N . VAL A 1 91 ? 1.253 4.106 -13.047 1.00 83.00 91 VAL A N 1
ATOM 656 C CA . VAL A 1 91 ? 1.302 5.586 -13.153 1.00 83.00 91 VAL A CA 1
ATOM 657 C C . VAL A 1 91 ? -0.046 6.196 -13.547 1.00 83.00 91 VAL A C 1
ATOM 659 O O . VAL A 1 91 ? -0.415 7.260 -13.056 1.00 83.00 91 VAL A O 1
ATOM 662 N N . ASP A 1 92 ? -0.781 5.504 -14.413 1.00 80.31 92 ASP A N 1
ATOM 663 C CA . ASP A 1 92 ? -2.058 5.965 -14.959 1.00 80.31 92 ASP A CA 1
ATOM 664 C C . ASP A 1 92 ? -3.268 5.332 -14.241 1.00 80.31 92 ASP A C 1
ATOM 666 O O . ASP A 1 92 ? -4.405 5.474 -14.697 1.00 80.31 92 ASP A O 1
ATOM 670 N N . SER A 1 93 ? -3.045 4.622 -13.126 1.00 83.81 93 SER A N 1
ATOM 671 C CA . SER A 1 93 ? -4.127 4.028 -12.339 1.00 83.81 93 SER A CA 1
ATOM 672 C C . SER A 1 93 ? -4.741 5.049 -11.377 1.00 83.81 93 SER A C 1
ATOM 674 O O . SER A 1 93 ? -4.083 5.637 -10.517 1.00 83.81 93 SER A O 1
ATOM 676 N N . GLU A 1 94 ? -6.046 5.264 -11.525 1.00 89.62 94 GLU A N 1
ATOM 677 C CA . GLU A 1 94 ? -6.853 6.071 -10.611 1.00 89.62 94 GLU A CA 1
ATOM 678 C C . GLU A 1 94 ? -7.629 5.171 -9.642 1.00 89.62 94 GLU A C 1
ATOM 680 O O . GLU A 1 94 ? -7.884 4.003 -9.929 1.00 89.62 94 GLU A O 1
ATOM 685 N N . GLY A 1 95 ? -8.057 5.725 -8.504 1.00 90.12 95 GLY A N 1
ATOM 686 C CA . GLY A 1 95 ? -8.930 5.021 -7.556 1.00 90.12 95 GLY A CA 1
ATOM 687 C C . GLY A 1 95 ? -8.218 4.095 -6.568 1.00 90.12 95 GLY A C 1
ATOM 688 O O . GLY A 1 95 ? -8.896 3.432 -5.790 1.00 90.12 95 GLY A O 1
ATOM 689 N N . ASN A 1 96 ? -6.884 4.077 -6.552 1.00 95.25 96 ASN A N 1
ATOM 690 C CA . ASN A 1 96 ? -6.115 3.410 -5.505 1.00 95.25 96 ASN A CA 1
ATOM 691 C C . ASN A 1 96 ? -6.187 4.219 -4.206 1.00 95.25 96 ASN A C 1
ATOM 693 O O . ASN A 1 96 ? -5.844 5.410 -4.188 1.00 95.25 96 ASN A O 1
ATOM 697 N N . ASP A 1 97 ? -6.624 3.595 -3.116 1.00 96.50 97 ASP A N 1
ATOM 698 C CA . ASP A 1 97 ? -6.800 4.288 -1.846 1.00 96.50 97 ASP A CA 1
ATOM 699 C C . ASP A 1 97 ? -6.483 3.434 -0.614 1.00 96.50 97 ASP A C 1
ATOM 701 O O . ASP A 1 97 ? -6.394 2.208 -0.647 1.00 96.50 97 ASP A O 1
ATOM 705 N N . ILE A 1 98 ? -6.263 4.121 0.503 1.00 96.81 98 ILE A N 1
ATOM 706 C CA . ILE A 1 98 ? -6.157 3.529 1.827 1.00 96.81 98 ILE A CA 1
ATOM 707 C C . ILE A 1 98 ? -7.287 4.093 2.670 1.00 96.81 98 ILE A C 1
ATOM 709 O O . ILE A 1 98 ? -7.324 5.287 2.963 1.00 96.81 98 ILE A O 1
ATOM 713 N N . GLN A 1 99 ? -8.195 3.227 3.088 1.00 95.81 99 GLN A N 1
ATOM 714 C CA . GLN A 1 99 ? -9.357 3.580 3.888 1.00 95.81 99 GLN A CA 1
ATOM 715 C C . GLN A 1 99 ? -9.167 3.096 5.321 1.00 95.81 99 GLN A C 1
ATOM 717 O O . GLN A 1 99 ? -8.796 1.949 5.575 1.00 95.81 99 GLN A O 1
ATOM 722 N N . PHE A 1 100 ? -9.463 3.968 6.276 1.00 95.06 100 PHE A N 1
ATOM 723 C CA . PHE A 1 100 ? -9.289 3.699 7.699 1.00 95.06 100 PHE A CA 1
ATOM 724 C C . PHE A 1 100 ? -10.640 3.702 8.388 1.00 95.06 100 PHE A C 1
ATOM 726 O O . PHE A 1 100 ? -11.423 4.629 8.200 1.00 95.06 100 PHE A O 1
ATOM 733 N N . PHE A 1 101 ? -10.903 2.703 9.222 1.00 95.06 101 PHE A N 1
ATOM 734 C CA . PHE A 1 101 ? -12.196 2.535 9.876 1.00 95.06 101 PHE A CA 1
ATOM 735 C C . PHE A 1 101 ? -12.063 2.377 11.386 1.00 95.06 101 PHE A C 1
ATOM 737 O O . PHE A 1 101 ? -11.101 1.782 11.882 1.00 95.06 101 PHE A O 1
ATOM 744 N N . ASP A 1 102 ? -13.070 2.856 12.113 1.00 94.19 102 ASP A N 1
ATOM 745 C CA . ASP A 1 102 ? -13.247 2.568 13.535 1.00 94.19 102 ASP A CA 1
ATOM 746 C C . ASP A 1 102 ? -13.856 1.171 13.779 1.00 94.19 102 ASP A C 1
ATOM 748 O O . ASP A 1 102 ? -14.123 0.398 12.855 1.00 94.19 102 ASP A O 1
ATOM 752 N N . SER A 1 103 ? -14.085 0.827 15.048 1.00 94.19 103 SER A N 1
ATOM 753 C CA . SER A 1 103 ? -14.655 -0.466 15.455 1.00 94.19 103 SER A CA 1
ATOM 754 C C . SER A 1 103 ? -16.125 -0.654 15.068 1.00 94.19 103 SER A C 1
ATOM 756 O O . SER A 1 103 ? -16.628 -1.775 15.102 1.00 94.19 103 SER A O 1
ATOM 758 N N . SER A 1 104 ? -16.815 0.423 14.689 1.00 95.88 104 SER A N 1
ATOM 759 C CA . SER A 1 104 ? -18.190 0.405 14.179 1.00 95.88 104 SER A CA 1
ATOM 760 C C . SER A 1 104 ? -18.234 0.363 12.647 1.00 95.88 104 SER A C 1
ATOM 762 O O . SER A 1 104 ? -19.311 0.469 12.067 1.00 95.88 104 SER A O 1
ATOM 764 N N . SER A 1 105 ? -17.080 0.173 11.990 1.00 94.88 105 SER A N 1
ATOM 765 C CA . SER A 1 105 ? -16.910 0.245 10.532 1.00 94.88 105 SER A CA 1
ATOM 766 C C . SER A 1 105 ? -17.216 1.621 9.931 1.00 94.88 105 SER A C 1
ATOM 768 O O . SER A 1 105 ? -17.449 1.725 8.726 1.00 94.88 105 SER A O 1
ATOM 770 N N . SER A 1 106 ? -17.193 2.686 10.736 1.00 95.25 106 SER A N 1
ATOM 771 C CA . SER A 1 106 ? -17.297 4.054 10.227 1.00 95.25 106 SER A CA 1
ATOM 772 C C . SER A 1 106 ? -15.969 4.463 9.602 1.00 95.25 106 SER A C 1
ATOM 774 O O . SER A 1 106 ? -14.912 4.228 10.189 1.00 95.25 106 SER A O 1
ATOM 776 N N . LEU A 1 107 ? -16.018 5.089 8.427 1.00 94.06 107 LEU A N 1
ATOM 777 C CA . LEU A 1 107 ? -14.835 5.630 7.761 1.00 94.06 107 LEU A CA 1
ATOM 778 C C . LEU A 1 107 ? -14.292 6.833 8.548 1.00 94.06 107 LEU A C 1
ATOM 780 O O . LEU A 1 107 ? -15.017 7.794 8.800 1.00 94.06 107 LEU A O 1
ATOM 784 N N . LEU A 1 108 ? -13.016 6.769 8.917 1.00 93.06 108 LEU A N 1
ATOM 785 C CA . LEU A 1 108 ? -12.282 7.826 9.610 1.00 93.06 108 LEU A CA 1
ATOM 786 C C . LEU A 1 108 ? -11.573 8.755 8.622 1.00 93.06 108 LEU A C 1
ATOM 788 O O . LEU A 1 108 ? -11.631 9.972 8.778 1.00 93.06 108 LEU A O 1
ATOM 792 N N . ALA A 1 109 ? -10.907 8.180 7.618 1.00 92.88 109 ALA A N 1
ATOM 793 C CA . ALA A 1 109 ? -10.264 8.911 6.529 1.00 92.88 109 ALA A CA 1
ATOM 794 C C . ALA A 1 109 ? -10.001 7.999 5.323 1.00 92.88 109 ALA A C 1
ATOM 796 O O . ALA A 1 109 ? -10.069 6.769 5.438 1.00 92.88 109 ALA A O 1
ATOM 797 N N . THR A 1 110 ? -9.641 8.634 4.210 1.00 93.88 110 THR A N 1
ATOM 798 C CA . THR A 1 110 ? -9.188 7.997 2.973 1.00 93.88 110 THR A CA 1
ATOM 799 C C . THR A 1 110 ? -7.954 8.730 2.466 1.00 93.88 110 THR A C 1
ATOM 801 O O . THR A 1 110 ? -8.006 9.948 2.319 1.00 93.88 110 THR A O 1
ATOM 804 N N . GLU A 1 111 ? -6.898 7.989 2.141 1.00 94.75 111 GLU A N 1
ATOM 805 C CA . GLU A 1 111 ? -5.694 8.509 1.490 1.00 94.75 111 GLU A CA 1
ATOM 806 C C . GLU A 1 111 ? -5.557 7.956 0.082 1.00 94.75 111 GLU A C 1
ATOM 808 O O . GLU A 1 111 ? -5.657 6.751 -0.119 1.00 94.75 111 GLU A O 1
ATOM 813 N N . THR A 1 112 ? -5.305 8.822 -0.895 1.00 94.88 112 THR A N 1
ATOM 814 C CA . THR A 1 112 ? -5.049 8.392 -2.273 1.00 94.88 112 THR A CA 1
ATOM 815 C C . THR A 1 112 ? -3.623 7.872 -2.413 1.00 94.88 112 THR A C 1
ATOM 817 O O . THR A 1 112 ? -2.670 8.513 -1.970 1.00 94.88 112 THR A O 1
ATOM 820 N N . ILE A 1 113 ? -3.475 6.735 -3.085 1.00 94.25 113 ILE A N 1
ATOM 821 C CA . ILE A 1 113 ? -2.179 6.179 -3.463 1.00 94.25 113 ILE A CA 1
ATOM 822 C C . ILE A 1 113 ? -1.830 6.720 -4.849 1.00 94.25 113 ILE A C 1
ATOM 824 O O . ILE A 1 113 ? -2.581 6.533 -5.805 1.00 94.25 113 ILE A O 1
ATOM 828 N N . THR A 1 114 ? -0.698 7.412 -4.963 1.00 91.31 114 THR A N 1
ATOM 829 C CA . THR A 1 114 ? -0.240 7.919 -6.263 1.00 91.31 114 THR A CA 1
ATOM 830 C C . THR A 1 114 ? 0.401 6.785 -7.052 1.00 91.31 114 THR A C 1
ATOM 832 O O . THR A 1 114 ? 1.269 6.093 -6.528 1.00 91.31 114 THR A O 1
ATOM 835 N N . GLY A 1 115 ? 0.010 6.613 -8.312 1.00 90.12 115 GLY A N 1
ATOM 836 C CA . GLY A 1 115 ? 0.682 5.705 -9.233 1.00 90.12 115 GLY A CA 1
ATOM 837 C C . GLY A 1 115 ? 2.096 6.179 -9.550 1.00 90.12 115 GLY A C 1
ATOM 838 O O . GLY A 1 115 ? 2.282 7.258 -10.114 1.00 90.12 115 GLY A O 1
ATOM 839 N N . LEU A 1 116 ? 3.102 5.390 -9.180 1.00 86.94 116 LEU A N 1
ATOM 840 C CA . LEU A 1 116 ? 4.516 5.692 -9.435 1.00 86.94 116 LEU A CA 1
ATOM 841 C C . LEU A 1 116 ? 5.128 4.777 -10.513 1.00 86.94 116 LEU A C 1
ATOM 843 O O . LEU A 1 116 ? 6.177 5.101 -11.080 1.00 86.94 116 LEU A O 1
ATOM 847 N N . GLY A 1 117 ? 4.404 3.720 -10.879 1.00 86.12 117 GLY A N 1
ATOM 848 C CA . GLY A 1 117 ? 4.726 2.732 -11.896 1.00 86.12 117 GLY A CA 1
ATOM 849 C C . GLY A 1 117 ? 5.395 1.488 -11.331 1.00 86.12 117 GLY A C 1
ATOM 850 O O . GLY A 1 117 ? 5.608 1.354 -10.124 1.00 86.12 117 GLY A O 1
ATOM 851 N N . ASP A 1 118 ? 5.772 0.614 -12.250 1.00 84.88 118 ASP A N 1
ATOM 852 C CA . ASP A 1 118 ? 6.262 -0.723 -11.958 1.00 84.88 118 ASP A CA 1
ATOM 853 C C . ASP A 1 118 ? 7.451 -0.691 -10.997 1.00 84.88 118 ASP A C 1
ATOM 855 O O . ASP A 1 118 ? 8.435 0.042 -11.217 1.00 84.88 118 ASP A O 1
ATOM 859 N N . ASN A 1 119 ? 7.393 -1.541 -9.975 1.00 85.06 119 ASN A N 1
ATOM 860 C CA . ASN A 1 119 ? 8.482 -1.797 -9.040 1.00 85.06 119 ASN A CA 1
ATOM 861 C C . ASN A 1 119 ? 8.997 -0.552 -8.321 1.00 85.06 119 ASN A C 1
ATOM 863 O O . ASN A 1 119 ? 10.177 -0.452 -7.951 1.00 85.06 119 ASN A O 1
ATOM 867 N N . THR A 1 120 ? 8.130 0.446 -8.190 1.00 88.12 120 THR A N 1
ATOM 868 C CA . THR A 1 120 ? 8.424 1.639 -7.413 1.00 88.12 120 THR A CA 1
ATOM 869 C C . THR A 1 120 ? 7.930 1.473 -5.991 1.00 88.12 120 THR A C 1
ATOM 871 O O . THR A 1 120 ? 6.902 0.847 -5.763 1.00 88.12 120 THR A O 1
ATOM 874 N N . TRP A 1 121 ? 8.660 2.023 -5.024 1.00 90.50 121 TRP A N 1
ATOM 875 C CA . TRP A 1 121 ? 8.286 1.987 -3.611 1.00 90.50 121 TRP A CA 1
ATOM 876 C C . TRP A 1 121 ? 7.973 3.388 -3.093 1.00 90.50 121 TRP A C 1
ATOM 878 O O . TRP A 1 121 ? 8.695 4.343 -3.376 1.00 90.50 121 TRP A O 1
ATOM 888 N N . GLN A 1 122 ? 6.931 3.507 -2.277 1.00 90.88 122 GLN A N 1
ATOM 889 C CA . GLN A 1 122 ? 6.575 4.742 -1.592 1.00 90.88 122 GLN A CA 1
ATOM 890 C C . GLN A 1 122 ? 6.121 4.479 -0.160 1.00 90.88 122 GLN A C 1
ATOM 892 O O . GLN A 1 122 ? 5.478 3.477 0.147 1.00 90.88 122 GLN A O 1
ATOM 897 N N . SER A 1 123 ? 6.431 5.428 0.720 1.00 92.38 123 SER A N 1
ATOM 898 C CA . SER A 1 123 ? 5.925 5.462 2.089 1.00 92.38 123 SER A CA 1
ATOM 899 C C . SER A 1 123 ? 4.862 6.543 2.194 1.00 92.38 123 SER A C 1
ATOM 901 O O . SER A 1 123 ? 5.171 7.729 2.089 1.00 92.38 123 SER A O 1
ATOM 903 N N . ILE A 1 124 ? 3.623 6.135 2.439 1.00 92.62 124 ILE A N 1
ATOM 904 C CA . ILE A 1 124 ? 2.489 7.037 2.624 1.00 92.62 124 ILE A CA 1
ATOM 905 C C . ILE A 1 124 ? 2.316 7.294 4.115 1.00 92.62 124 ILE A C 1
ATOM 907 O O . ILE A 1 124 ? 2.131 6.358 4.893 1.00 92.62 124 ILE A O 1
ATOM 911 N N . GLU A 1 125 ? 2.368 8.563 4.515 1.00 92.31 125 GLU A N 1
ATOM 912 C CA . GLU A 1 125 ? 2.074 9.007 5.877 1.00 92.31 125 GLU A CA 1
ATOM 913 C C . GLU A 1 125 ? 0.631 9.524 5.941 1.00 92.31 125 GLU A C 1
ATOM 915 O O . GLU A 1 125 ? 0.343 10.583 5.381 1.00 92.31 125 GLU A O 1
ATOM 920 N N . PRO A 1 126 ? -0.299 8.813 6.604 1.00 86.94 126 PRO A N 1
ATOM 921 C CA . PRO A 1 126 ? -1.674 9.280 6.692 1.00 86.94 126 PRO A CA 1
ATOM 922 C C . PRO A 1 126 ? -1.776 10.565 7.537 1.00 86.94 126 PRO A C 1
ATOM 924 O O . PRO A 1 126 ? -1.085 10.685 8.555 1.00 86.94 126 PRO A O 1
ATOM 927 N N . PRO A 1 127 ? -2.695 11.492 7.224 1.00 76.62 127 PRO A N 1
ATOM 928 C CA . PRO A 1 127 ? -2.832 12.799 7.862 1.00 76.62 127 PRO A CA 1
ATOM 929 C C . PRO A 1 127 ? -3.504 12.724 9.242 1.00 76.62 127 PRO A C 1
ATOM 931 O O . PRO A 1 127 ? -4.113 13.691 9.701 1.00 76.62 127 PRO A O 1
ATOM 934 N N . PHE A 1 128 ? -3.433 11.578 9.928 1.00 72.94 128 PHE A N 1
ATOM 935 C CA . PHE A 1 128 ? -4.032 11.427 11.247 1.00 72.94 128 PHE A CA 1
ATOM 936 C C . PHE A 1 128 ? -3.291 12.260 12.286 1.00 72.94 128 PHE A C 1
ATOM 938 O O . PHE A 1 128 ? -2.153 11.974 12.681 1.00 72.94 128 PHE A O 1
ATOM 945 N N . GLU A 1 129 ? -4.007 13.240 12.815 1.00 66.62 129 GLU A N 1
ATOM 946 C CA . GLU A 1 129 ? -3.726 13.796 14.126 1.00 66.62 129 GLU A CA 1
ATOM 947 C C . GLU A 1 129 ? -4.317 12.896 15.221 1.00 66.62 129 GLU A C 1
ATOM 949 O O . GLU A 1 129 ? -5.164 12.040 14.972 1.00 66.62 129 GLU A O 1
ATOM 954 N N . SER A 1 130 ? -3.874 13.081 16.463 1.00 58.75 130 SER A N 1
ATOM 955 C CA . SER A 1 130 ? -4.276 12.286 17.638 1.00 58.75 130 SER A CA 1
ATOM 956 C C . SER A 1 130 ? -5.784 12.275 17.959 1.00 58.75 130 SER A C 1
ATOM 958 O O . SER A 1 130 ? -6.196 11.648 18.934 1.00 58.75 130 SER A O 1
ATOM 960 N N . THR A 1 131 ? -6.615 12.985 17.196 1.00 56.28 131 THR A N 1
ATOM 961 C CA . THR A 1 131 ? -8.030 13.248 17.490 1.00 56.28 131 THR A CA 1
ATOM 962 C C . THR A 1 131 ? -9.013 12.473 16.613 1.00 56.28 131 THR A C 1
ATOM 964 O O . THR A 1 131 ? -10.211 12.522 16.886 1.00 56.28 131 THR A O 1
ATOM 967 N N . THR A 1 132 ? -8.553 11.732 15.603 1.00 69.94 132 THR A N 1
ATOM 968 C CA . THR A 1 132 ? -9.428 11.100 14.595 1.00 69.94 132 THR A CA 1
ATOM 969 C C . THR A 1 132 ? -10.006 9.738 15.016 1.00 69.94 132 THR A C 1
ATOM 971 O O . THR A 1 132 ? -10.615 9.051 14.206 1.00 69.94 132 THR A O 1
ATOM 974 N N . GLY A 1 133 ? -9.869 9.353 16.290 1.00 81.81 133 GLY A N 1
ATOM 975 C CA . GLY A 1 133 ? -10.353 8.072 16.823 1.00 81.81 133 GLY A CA 1
ATOM 976 C C . GLY A 1 133 ? -9.342 6.924 16.693 1.00 81.81 133 GLY A C 1
ATOM 977 O O . GLY A 1 133 ? -8.247 7.102 16.168 1.00 81.81 133 GLY A O 1
ATOM 978 N N . LEU A 1 134 ? -9.693 5.747 17.227 1.00 90.31 134 LEU A N 1
ATOM 979 C CA . LEU A 1 134 ? -8.864 4.539 17.127 1.00 90.31 134 LEU A CA 1
ATOM 980 C C . LEU A 1 134 ? -9.185 3.774 15.838 1.00 90.31 134 LEU A C 1
ATOM 982 O O . LEU A 1 134 ? -10.346 3.472 15.561 1.00 90.31 134 LEU A O 1
ATOM 986 N N . ILE A 1 135 ? -8.149 3.392 15.099 1.00 92.06 135 ILE A N 1
ATOM 987 C CA . ILE A 1 135 ? -8.259 2.641 13.848 1.00 92.06 135 ILE A CA 1
ATOM 988 C C . ILE A 1 135 ? -8.376 1.154 14.186 1.00 92.06 135 ILE A C 1
ATOM 990 O O . ILE A 1 135 ? -7.488 0.569 14.804 1.00 92.06 135 ILE A O 1
ATOM 994 N N . SER A 1 136 ? -9.481 0.534 13.788 1.00 94.44 136 SER A N 1
ATOM 995 C CA . SER A 1 136 ? -9.742 -0.898 13.998 1.00 94.44 136 SER A CA 1
ATOM 996 C C . SER A 1 136 ? -9.588 -1.718 12.719 1.00 94.44 136 SER A C 1
ATOM 998 O O . SER A 1 136 ? -9.301 -2.912 12.794 1.00 94.44 136 SER A O 1
ATOM 1000 N N . ARG A 1 137 ? -9.726 -1.086 11.548 1.00 95.50 137 ARG A N 1
ATOM 1001 C CA . ARG A 1 137 ? -9.497 -1.721 10.247 1.00 95.50 137 ARG A CA 1
ATOM 1002 C C . ARG A 1 137 ? -8.850 -0.750 9.265 1.00 95.50 137 ARG A C 1
ATOM 1004 O O . ARG A 1 137 ? -9.208 0.426 9.239 1.00 95.50 137 ARG A O 1
ATOM 1011 N N . ILE A 1 138 ? -7.938 -1.262 8.446 1.00 96.06 138 ILE A N 1
ATOM 1012 C CA . ILE A 1 138 ? -7.402 -0.589 7.259 1.00 96.06 138 ILE A CA 1
ATOM 1013 C C . ILE A 1 138 ? -7.793 -1.419 6.045 1.00 96.06 138 ILE A C 1
ATOM 1015 O O . ILE A 1 138 ? -7.632 -2.635 6.072 1.00 96.06 138 ILE A O 1
ATOM 1019 N N . ARG A 1 139 ? -8.275 -0.768 4.993 1.00 97.31 139 ARG A N 1
ATOM 1020 C CA . ARG A 1 139 ? -8.448 -1.361 3.670 1.00 97.31 139 ARG A CA 1
ATOM 1021 C C . ARG A 1 139 ? -7.502 -0.665 2.714 1.00 97.31 139 ARG A C 1
ATOM 1023 O O . ARG A 1 139 ? -7.546 0.555 2.622 1.00 97.31 139 ARG A O 1
ATOM 1030 N N . VAL A 1 140 ? -6.666 -1.427 2.029 1.00 97.50 140 VAL A N 1
ATOM 1031 C CA . VAL A 1 140 ? -5.863 -0.926 0.911 1.00 97.50 140 VAL A CA 1
ATOM 1032 C C . VAL A 1 140 ? -6.534 -1.404 -0.365 1.00 97.50 140 VAL A C 1
ATOM 1034 O O . VAL A 1 140 ? -6.737 -2.607 -0.516 1.00 97.50 140 VAL A O 1
ATOM 1037 N N . LEU A 1 141 ? -6.930 -0.475 -1.226 1.00 97.06 141 LEU A N 1
ATOM 1038 C CA . LEU A 1 141 ? -7.600 -0.730 -2.491 1.00 97.06 141 LEU A CA 1
ATOM 1039 C C . LEU A 1 141 ? -6.613 -0.487 -3.634 1.00 97.06 141 LEU A C 1
ATOM 1041 O O . LEU A 1 141 ? -6.066 0.611 -3.759 1.00 97.06 141 LEU A O 1
ATOM 1045 N N . PHE A 1 142 ? -6.425 -1.502 -4.468 1.00 96.19 142 PHE A N 1
ATOM 1046 C CA . PHE A 1 142 ? -5.686 -1.414 -5.717 1.00 96.19 142 PHE A CA 1
ATOM 1047 C C . PHE A 1 142 ? -6.670 -1.600 -6.870 1.00 96.19 142 PHE A C 1
ATOM 1049 O O . PHE A 1 142 ? -7.417 -2.574 -6.909 1.00 96.19 142 PHE A O 1
ATOM 1056 N N . ASN A 1 143 ? -6.712 -0.646 -7.792 1.00 93.38 143 ASN A N 1
ATOM 1057 C CA . ASN A 1 143 ? -7.531 -0.730 -9.001 1.00 93.38 143 ASN A CA 1
ATOM 1058 C C . ASN A 1 143 ? -6.819 -1.508 -10.127 1.00 93.38 143 ASN A C 1
ATOM 1060 O O . ASN A 1 143 ? -7.436 -1.842 -11.133 1.00 93.38 143 ASN A O 1
ATOM 1064 N N . THR A 1 144 ? -5.519 -1.756 -9.954 1.00 90.50 144 THR A N 1
ATOM 1065 C CA . THR A 1 144 ? -4.635 -2.546 -10.822 1.00 90.50 144 THR A CA 1
ATOM 1066 C C . THR A 1 144 ? -3.696 -3.392 -9.945 1.00 90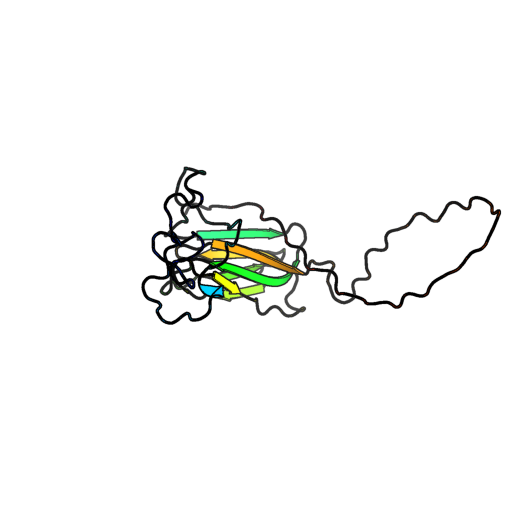.50 144 THR A C 1
ATOM 1068 O O . THR A 1 144 ? -4.052 -3.682 -8.803 1.00 90.50 144 THR A O 1
ATOM 1071 N N . SER A 1 145 ? -2.493 -3.727 -10.424 1.00 89.62 145 SER A N 1
ATOM 1072 C CA . SER A 1 145 ? -1.407 -4.290 -9.611 1.00 89.62 145 SER A CA 1
ATOM 1073 C C . SER A 1 145 ? -1.061 -3.411 -8.397 1.00 89.62 145 SER A C 1
ATOM 1075 O O . SER A 1 145 ? -1.400 -2.216 -8.336 1.00 89.62 145 SER A O 1
ATOM 1077 N N . GLY A 1 146 ? -0.459 -4.035 -7.386 1.00 92.44 146 GLY A N 1
ATOM 1078 C CA . GLY A 1 146 ? -0.074 -3.359 -6.160 1.00 92.44 146 GLY A CA 1
ATOM 1079 C C . GLY A 1 146 ? 0.272 -4.289 -5.006 1.00 92.44 146 GLY A C 1
ATOM 1080 O O . GLY A 1 146 ? -0.353 -5.328 -4.766 1.00 92.44 146 GLY A O 1
ATOM 1081 N N . ALA A 1 147 ? 1.235 -3.844 -4.199 1.00 93.38 147 ALA A N 1
ATOM 1082 C CA . ALA A 1 147 ? 1.649 -4.550 -2.997 1.00 93.38 147 ALA A CA 1
ATOM 1083 C C . ALA A 1 147 ? 1.755 -3.636 -1.771 1.00 93.38 147 ALA A C 1
ATOM 1085 O O . ALA A 1 147 ? 2.106 -2.455 -1.846 1.00 93.38 147 ALA A O 1
ATOM 1086 N N . VAL A 1 148 ? 1.502 -4.220 -0.600 1.00 95.56 148 VAL A N 1
ATOM 1087 C CA . VAL A 1 148 ? 1.743 -3.600 0.707 1.00 95.56 148 VAL A CA 1
ATOM 1088 C C . VAL A 1 148 ? 3.039 -4.156 1.280 1.00 95.56 148 VAL A C 1
ATOM 1090 O O . VAL A 1 148 ? 3.164 -5.363 1.482 1.00 95.56 148 VAL A O 1
ATOM 1093 N N . THR A 1 149 ? 4.002 -3.288 1.586 1.00 93.25 149 THR A N 1
ATOM 1094 C CA . THR A 1 149 ? 5.327 -3.718 2.060 1.00 93.25 149 THR A CA 1
ATOM 1095 C C . THR A 1 149 ? 5.422 -3.744 3.577 1.00 93.25 149 THR A C 1
ATOM 1097 O O . THR A 1 149 ? 5.951 -4.685 4.159 1.00 93.25 149 THR A O 1
ATOM 1100 N N . ASN A 1 150 ? 4.922 -2.709 4.256 1.00 91.25 150 ASN A N 1
ATOM 1101 C CA . ASN A 1 150 ? 5.047 -2.601 5.708 1.00 91.25 150 ASN A CA 1
ATOM 1102 C C . ASN A 1 150 ? 4.056 -1.611 6.328 1.00 91.25 150 ASN A C 1
ATOM 1104 O O . ASN A 1 150 ? 3.541 -0.707 5.674 1.00 91.25 150 ASN A O 1
ATOM 1108 N N . PHE A 1 151 ? 3.885 -1.735 7.646 1.00 90.38 151 PHE A N 1
ATOM 1109 C CA . PHE A 1 151 ? 3.165 -0.781 8.484 1.00 90.38 151 PHE A CA 1
ATOM 1110 C C . PHE A 1 151 ? 4.051 -0.248 9.603 1.00 90.38 151 PHE A C 1
ATOM 1112 O O . PHE A 1 151 ? 4.803 -0.991 10.232 1.00 90.38 151 PHE A O 1
ATOM 1119 N N . SER A 1 152 ? 3.897 1.035 9.907 1.00 90.12 152 SER A N 1
ATOM 1120 C CA . SER A 1 152 ? 4.439 1.667 11.105 1.00 90.12 152 SER A CA 1
ATOM 1121 C C . SER A 1 152 ? 3.310 2.379 11.835 1.00 90.12 152 SER A C 1
ATOM 1123 O O . SER A 1 152 ? 2.599 3.188 11.237 1.00 90.12 152 SER A O 1
ATOM 1125 N N . TYR A 1 153 ? 3.120 2.081 13.120 1.00 89.75 153 TYR A N 1
ATOM 1126 C CA . TYR A 1 153 ? 2.005 2.614 13.902 1.00 89.75 153 TYR A CA 1
ATOM 1127 C C . TYR A 1 153 ? 2.345 2.798 15.385 1.00 89.75 153 TYR A C 1
ATOM 1129 O O . TYR A 1 153 ? 3.333 2.269 15.899 1.00 89.75 153 TYR A O 1
ATOM 1137 N N . CYS A 1 154 ? 1.522 3.599 16.060 1.00 86.06 154 CYS A N 1
ATOM 1138 C CA . CYS A 1 154 ? 1.428 3.688 17.514 1.00 86.06 154 CYS A CA 1
ATOM 1139 C C . CYS A 1 154 ? 0.253 2.825 17.984 1.00 86.06 154 CYS A C 1
ATOM 1141 O O . CYS A 1 154 ? -0.876 2.995 17.507 1.00 86.06 154 CYS A O 1
ATOM 1143 N N . GLY A 1 155 ? 0.500 1.923 18.930 1.00 80.00 155 GLY A N 1
ATOM 1144 C CA . GLY A 1 155 ? -0.550 1.139 19.569 1.00 80.00 155 GLY A CA 1
ATOM 1145 C C . GLY A 1 155 ? -1.458 2.006 20.445 1.00 80.00 155 GLY A C 1
ATOM 1146 O O . GLY A 1 155 ? -1.144 3.151 20.766 1.00 80.00 155 GLY A O 1
ATOM 1147 N N . SER A 1 156 ? -2.596 1.460 20.872 1.00 70.88 156 SER A N 1
ATOM 1148 C CA . SER A 1 156 ? -3.510 2.150 21.798 1.00 70.88 156 SER A CA 1
ATOM 1149 C C . SER A 1 156 ? -2.898 2.432 23.174 1.00 70.88 156 SER A C 1
ATOM 1151 O O . SER A 1 156 ? -3.323 3.361 23.852 1.00 70.88 156 SER A O 1
ATOM 1153 N N . THR A 1 157 ? -1.873 1.688 23.589 1.00 68.69 157 THR A N 1
ATOM 1154 C CA . THR A 1 157 ? -1.120 1.961 24.825 1.00 68.69 157 THR A CA 1
ATOM 1155 C C . THR A 1 157 ? -0.193 3.169 24.712 1.00 68.69 157 THR A C 1
ATOM 1157 O O . THR A 1 157 ? 0.242 3.692 25.732 1.00 68.69 157 THR A O 1
ATOM 1160 N N . ASP A 1 158 ? 0.079 3.636 23.491 1.00 66.44 158 ASP A N 1
ATOM 1161 C CA . ASP A 1 158 ? 0.952 4.783 23.218 1.00 66.44 158 ASP A CA 1
ATOM 1162 C C . ASP A 1 158 ? 0.183 6.119 23.262 1.00 66.44 158 ASP A C 1
ATOM 1164 O O . ASP A 1 158 ? 0.701 7.166 22.865 1.00 66.44 158 ASP A O 1
ATOM 1168 N N . LEU A 1 159 ? -1.069 6.091 23.734 1.00 65.06 159 LEU A N 1
ATOM 1169 C CA . LEU A 1 159 ? -1.903 7.269 23.944 1.00 65.06 159 LEU A CA 1
ATOM 1170 C C . LEU A 1 159 ? -1.207 8.263 24.899 1.00 65.06 159 LEU A C 1
ATOM 1172 O O . LEU A 1 159 ? -0.860 7.877 26.024 1.00 65.06 159 LEU A O 1
ATOM 1176 N N . PRO A 1 160 ? -1.053 9.549 24.516 1.00 60.56 160 PRO A N 1
ATOM 1177 C CA . PRO A 1 160 ? -0.488 10.570 25.390 1.00 60.56 160 PRO A CA 1
ATOM 1178 C C . PRO A 1 160 ? -1.268 10.646 26.708 1.00 60.56 160 PRO A C 1
ATOM 1180 O O . PRO A 1 160 ? -2.453 10.970 26.718 1.00 60.56 160 PRO A O 1
ATOM 1183 N N . GLY A 1 161 ? -0.601 10.347 27.824 1.00 60.16 161 GLY A N 1
ATOM 1184 C CA . GLY A 1 161 ? -1.205 10.386 29.160 1.00 60.16 161 GLY A CA 1
ATOM 1185 C C . GLY A 1 161 ? -1.712 9.047 29.701 1.00 60.16 161 GLY A C 1
ATOM 1186 O O . GLY A 1 161 ? -2.229 9.029 30.816 1.00 60.16 161 GLY A O 1
ATOM 1187 N N . THR A 1 162 ? -1.527 7.931 28.988 1.00 50.91 162 THR A N 1
ATOM 1188 C CA . THR A 1 162 ? -1.730 6.599 29.579 1.00 50.91 162 THR A CA 1
ATOM 1189 C C . THR A 1 162 ? -0.544 6.289 30.494 1.00 50.91 162 THR A C 1
ATOM 1191 O O . THR A 1 162 ? 0.586 6.213 30.003 1.00 50.91 162 THR A O 1
ATOM 1194 N N . PRO A 1 163 ? -0.730 6.156 31.822 1.00 50.03 163 PRO A N 1
ATOM 1195 C CA . PRO A 1 163 ? 0.354 5.702 32.681 1.00 50.03 163 PRO A CA 1
ATOM 1196 C C . PRO A 1 163 ? 0.804 4.318 32.206 1.00 50.03 163 PRO A C 1
ATOM 1198 O O . PRO A 1 163 ? -0.033 3.476 31.874 1.00 50.03 163 PRO A O 1
ATOM 1201 N N . ALA A 1 164 ? 2.122 4.101 32.150 1.00 52.31 164 ALA A N 1
ATOM 1202 C CA . ALA A 1 164 ? 2.688 2.796 31.825 1.00 52.31 164 ALA A CA 1
ATOM 1203 C C . ALA A 1 164 ? 1.985 1.714 32.663 1.00 52.31 164 ALA A C 1
ATOM 1205 O O . ALA A 1 164 ? 1.696 1.979 33.835 1.00 52.31 164 ALA A O 1
ATOM 1206 N N . PRO A 1 165 ? 1.693 0.526 32.098 1.00 48.62 165 PRO A N 1
ATOM 1207 C CA . PRO A 1 165 ? 1.067 -0.541 32.860 1.00 48.62 165 PRO A CA 1
ATOM 1208 C C . PRO A 1 165 ? 1.906 -0.784 34.111 1.00 48.62 165 PRO A C 1
ATOM 1210 O O . PRO A 1 165 ? 3.087 -1.126 34.021 1.00 48.62 165 PRO A O 1
ATOM 1213 N N . THR A 1 166 ? 1.313 -0.545 35.280 1.00 45.06 166 THR A N 1
ATOM 1214 C CA . THR A 1 166 ? 1.955 -0.844 36.552 1.00 45.06 166 THR A CA 1
ATOM 1215 C C . THR A 1 166 ? 2.122 -2.354 36.575 1.00 45.06 166 THR A C 1
ATOM 1217 O O . THR A 1 166 ? 1.152 -3.085 36.770 1.00 45.06 166 THR A O 1
ATOM 1220 N N . ILE A 1 167 ? 3.334 -2.842 36.302 1.00 45.53 167 ILE A N 1
ATOM 1221 C CA . ILE A 1 167 ? 3.670 -4.216 36.644 1.00 45.53 167 ILE A CA 1
ATOM 1222 C C . ILE A 1 167 ? 3.510 -4.270 38.152 1.00 45.53 167 ILE A C 1
ATOM 1224 O O . ILE A 1 167 ? 4.255 -3.619 38.885 1.00 45.53 167 ILE A O 1
ATOM 1228 N N . ASP A 1 168 ? 2.484 -4.989 38.591 1.00 42.31 168 ASP A N 1
ATOM 1229 C CA . ASP A 1 168 ? 2.244 -5.288 39.989 1.00 42.31 168 ASP A CA 1
ATOM 1230 C C . ASP A 1 168 ? 3.365 -6.241 40.415 1.00 42.31 168 ASP A C 1
ATOM 1232 O O . ASP A 1 168 ? 3.233 -7.465 40.405 1.00 42.31 168 ASP A O 1
ATOM 1236 N N . THR A 1 169 ? 4.557 -5.682 40.649 1.00 44.16 169 THR A N 1
ATOM 1237 C CA . THR A 1 169 ? 5.651 -6.401 41.287 1.00 44.16 169 THR A CA 1
ATOM 1238 C C . THR A 1 169 ? 5.086 -6.882 42.613 1.00 44.16 169 THR A C 1
ATOM 1240 O O . THR A 1 169 ? 4.743 -6.028 43.439 1.00 44.16 169 THR A O 1
ATOM 1243 N N . PRO A 1 170 ? 4.950 -8.204 42.839 1.00 46.84 170 PRO A N 1
ATOM 1244 C CA . PRO A 1 170 ? 4.516 -8.685 44.134 1.00 46.84 170 PRO A CA 1
ATOM 1245 C C . PRO A 1 170 ? 5.443 -8.061 45.170 1.00 46.84 170 PRO A C 1
ATOM 1247 O O . PRO A 1 170 ? 6.667 -8.071 45.002 1.00 46.84 170 PRO A O 1
ATOM 1250 N N . SER A 1 171 ? 4.842 -7.454 46.196 1.00 49.25 171 SER A N 1
ATOM 1251 C CA . SER A 1 171 ? 5.589 -6.865 47.304 1.00 49.25 171 SER A CA 1
ATOM 1252 C C . SER A 1 171 ? 6.660 -7.862 47.749 1.00 49.25 171 SER A C 1
ATOM 1254 O O . SER A 1 171 ? 6.327 -9.040 47.925 1.00 49.25 171 SER A O 1
ATOM 1256 N N . PRO A 1 172 ? 7.931 -7.446 47.901 1.00 46.00 172 PRO A N 1
ATOM 1257 C CA . PRO A 1 172 ? 8.959 -8.352 48.372 1.00 46.00 172 PRO A CA 1
ATOM 1258 C C . PRO A 1 172 ? 8.491 -8.926 49.707 1.00 46.00 172 PRO A C 1
ATOM 1260 O O . PRO A 1 172 ? 8.211 -8.187 50.653 1.00 46.00 172 PRO A O 1
ATOM 1263 N N . ILE A 1 173 ? 8.357 -10.252 49.757 1.00 46.72 173 ILE A N 1
ATOM 1264 C CA . ILE A 1 173 ? 8.192 -10.974 51.012 1.00 46.72 173 ILE A CA 1
ATOM 1265 C C . ILE A 1 173 ? 9.376 -10.540 51.870 1.00 46.72 173 ILE A C 1
ATOM 1267 O O . ILE A 1 173 ? 10.525 -10.762 51.486 1.00 46.72 173 ILE A O 1
ATOM 1271 N N . ALA A 1 174 ? 9.092 -9.865 52.983 1.00 41.34 174 ALA A N 1
ATOM 1272 C CA . ALA A 1 174 ? 10.098 -9.461 53.948 1.00 41.34 174 ALA A CA 1
ATOM 1273 C C . ALA A 1 174 ? 10.785 -10.725 54.479 1.00 41.34 174 ALA A C 1
ATOM 1275 O O . ALA A 1 174 ? 10.262 -11.402 55.362 1.00 41.34 174 ALA A O 1
ATOM 1276 N N . MET A 1 175 ? 11.934 -11.071 53.901 1.00 44.06 175 MET A N 1
ATOM 1277 C CA . MET A 1 175 ? 12.899 -11.924 54.569 1.00 44.06 175 MET A CA 1
ATOM 1278 C C . MET A 1 175 ? 13.812 -11.029 55.394 1.00 44.06 175 MET A C 1
ATOM 1280 O O . MET A 1 175 ? 14.355 -10.036 54.912 1.00 44.06 175 MET A O 1
ATOM 1284 N N . ASP A 1 176 ? 13.858 -11.393 56.667 1.00 43.28 176 ASP A N 1
ATOM 1285 C CA . ASP A 1 176 ? 14.599 -10.792 57.759 1.00 43.28 176 ASP A CA 1
ATOM 1286 C C . ASP A 1 176 ? 16.062 -10.495 57.391 1.00 43.28 176 ASP A C 1
ATOM 1288 O O . ASP A 1 176 ? 16.705 -11.221 56.630 1.00 43.28 176 ASP A O 1
ATOM 1292 N N . ALA A 1 177 ? 16.554 -9.378 57.911 1.00 41.44 177 ALA A N 1
ATOM 1293 C CA . ALA A 1 177 ? 17.789 -8.731 57.510 1.00 41.44 177 ALA A CA 1
ATOM 1294 C C . ALA A 1 177 ? 19.013 -9.341 58.197 1.00 41.44 177 ALA A C 1
ATOM 1296 O O . ALA A 1 177 ? 19.045 -9.403 59.421 1.00 41.44 177 ALA A O 1
ATOM 1297 N N . THR A 1 178 ? 20.085 -9.590 57.441 1.00 42.44 178 THR A N 1
ATOM 1298 C CA . THR A 1 178 ? 21.452 -9.349 57.925 1.00 42.44 178 THR A CA 1
ATOM 1299 C C . THR A 1 178 ? 22.415 -9.024 56.776 1.00 42.44 178 THR A C 1
ATOM 1301 O O . THR A 1 178 ? 22.621 -9.815 55.863 1.00 42.44 178 THR A O 1
ATOM 1304 N N . GLU A 1 179 ? 23.041 -7.850 56.926 1.00 37.81 179 GLU A N 1
ATOM 1305 C CA . GLU A 1 179 ? 24.318 -7.383 56.351 1.00 37.81 179 GLU A CA 1
ATOM 1306 C C . GLU A 1 179 ? 24.270 -6.452 55.112 1.00 37.81 179 GLU A C 1
ATOM 1308 O O . GLU A 1 179 ? 23.609 -6.679 54.106 1.00 37.81 179 GLU A O 1
ATOM 1313 N N . SER A 1 180 ? 25.008 -5.346 55.246 1.00 40.75 180 SER A N 1
ATOM 1314 C CA . SER A 1 180 ? 25.198 -4.170 54.374 1.00 40.75 180 SER A CA 1
ATOM 1315 C C . SER A 1 180 ? 26.662 -3.710 54.571 1.00 40.75 180 SER A C 1
ATOM 1317 O O . SER A 1 180 ? 27.237 -4.131 55.581 1.00 40.75 180 SER A O 1
ATOM 1319 N N . PRO A 1 181 ? 27.294 -2.811 53.773 1.00 56.88 181 PRO A N 1
ATOM 1320 C CA . PRO A 1 181 ? 26.899 -2.159 52.508 1.00 56.88 181 PRO A CA 1
ATOM 1321 C C . PRO A 1 181 ? 27.969 -2.288 51.386 1.00 56.88 181 PRO A C 1
ATOM 1323 O O . PRO A 1 181 ? 29.121 -2.599 51.664 1.00 56.88 181 PRO A O 1
ATOM 1326 N N . SER A 1 182 ? 27.657 -1.910 50.133 1.00 38.00 182 SER A N 1
ATOM 1327 C CA . SER A 1 182 ? 28.629 -1.183 49.280 1.00 38.00 182 SER A CA 1
ATOM 1328 C C . SER A 1 182 ? 28.007 -0.552 48.019 1.00 38.00 182 SER A C 1
ATOM 1330 O O . SER A 1 182 ? 27.572 -1.249 47.111 1.00 38.00 182 SER A O 1
ATOM 1332 N N . SER A 1 183 ? 28.068 0.784 47.988 1.00 41.94 183 SER A N 1
ATOM 1333 C CA . SER A 1 183 ? 28.294 1.688 46.841 1.00 41.94 183 SER A CA 1
ATOM 1334 C C . SER A 1 183 ? 27.313 1.721 45.654 1.00 41.94 183 SER A C 1
ATOM 1336 O O . SER A 1 183 ? 27.300 0.859 44.782 1.00 41.94 183 SER A O 1
ATOM 1338 N N . ALA A 1 184 ? 26.590 2.841 45.561 1.00 44.66 184 ALA A N 1
ATOM 1339 C CA . ALA A 1 184 ? 25.863 3.295 44.375 1.00 44.66 184 ALA A CA 1
ATOM 1340 C C . ALA A 1 184 ? 26.806 3.750 43.240 1.00 44.66 184 ALA A C 1
ATOM 1342 O O . ALA A 1 184 ? 27.914 4.225 43.508 1.00 44.66 184 ALA A O 1
ATOM 1343 N N . PRO A 1 185 ? 26.303 3.772 41.994 1.00 39.50 185 PRO A N 1
ATOM 1344 C CA . PRO A 1 185 ? 26.469 4.982 41.200 1.00 39.50 185 PRO A CA 1
ATOM 1345 C C . PRO A 1 185 ? 25.144 5.489 40.613 1.00 39.50 185 PRO A C 1
ATOM 1347 O O . PRO A 1 185 ? 24.281 4.741 40.161 1.00 39.50 185 PRO A O 1
ATOM 1350 N N . THR A 1 186 ? 25.028 6.812 40.627 1.00 42.78 186 THR A N 1
ATOM 1351 C CA . THR A 1 186 ? 24.005 7.639 39.987 1.00 42.78 186 THR A CA 1
ATOM 1352 C C . THR A 1 186 ? 23.953 7.406 38.474 1.00 42.78 186 THR A C 1
ATOM 1354 O O . THR A 1 186 ? 24.969 7.584 37.804 1.00 42.78 186 THR A O 1
ATOM 1357 N N . VAL A 1 187 ? 22.769 7.121 37.917 1.00 35.50 187 VAL A N 1
ATOM 1358 C CA . VAL A 1 187 ? 22.493 7.289 36.478 1.00 35.50 187 VAL A CA 1
ATOM 1359 C C . VAL A 1 187 ? 21.207 8.099 36.294 1.00 35.50 187 VAL A C 1
ATOM 1361 O O . VAL A 1 187 ? 20.169 7.811 36.883 1.00 35.50 187 VAL A O 1
ATOM 1364 N N . LEU A 1 188 ? 21.343 9.163 35.505 1.00 29.30 188 LEU A N 1
ATOM 1365 C CA . LEU A 1 188 ? 20.351 10.164 35.114 1.00 29.30 188 LEU A CA 1
ATOM 1366 C C . LEU A 1 188 ? 19.370 9.583 34.067 1.00 29.30 188 LEU A C 1
ATOM 1368 O O . LEU A 1 188 ? 19.804 8.781 33.237 1.00 29.30 188 LEU A O 1
ATOM 1372 N N . PRO A 1 189 ? 18.082 9.982 34.038 1.00 35.78 189 PRO A N 1
ATOM 1373 C CA . PRO A 1 189 ? 17.116 9.408 33.110 1.00 35.78 189 PRO A CA 1
ATOM 1374 C C . PRO A 1 189 ? 17.281 10.017 31.714 1.00 35.78 189 PRO A C 1
ATOM 1376 O O . PRO A 1 189 ? 17.203 11.230 31.537 1.00 35.78 189 PRO A O 1
ATOM 1379 N N . THR A 1 190 ? 17.452 9.171 30.703 1.00 34.66 190 THR A N 1
ATOM 1380 C CA . THR A 1 190 ? 17.157 9.526 29.310 1.00 34.66 190 THR A CA 1
ATOM 1381 C C . THR A 1 190 ? 15.949 8.704 28.892 1.00 34.66 190 THR A C 1
ATOM 1383 O O . THR A 1 190 ? 16.053 7.528 28.562 1.00 34.66 190 THR A O 1
ATOM 1386 N N . GLY A 1 191 ? 14.770 9.320 28.992 1.00 31.42 191 GLY A N 1
ATOM 1387 C CA . GLY A 1 191 ? 13.551 8.781 28.405 1.00 31.42 191 GLY A CA 1
ATOM 1388 C C . GLY A 1 191 ? 13.687 8.811 26.889 1.00 31.42 191 GLY A C 1
ATOM 1389 O O . GLY A 1 191 ? 13.534 9.864 26.275 1.00 31.42 191 GLY A O 1
ATOM 1390 N N . ALA A 1 192 ? 14.007 7.665 26.300 1.00 32.09 192 ALA A N 1
ATOM 1391 C CA . ALA A 1 192 ? 13.768 7.423 24.889 1.00 32.09 192 ALA A CA 1
ATOM 1392 C C . ALA A 1 192 ? 12.277 7.074 24.718 1.00 32.09 192 ALA A C 1
ATOM 1394 O O . ALA A 1 192 ? 11.762 6.276 25.507 1.00 32.09 192 ALA A O 1
ATOM 1395 N N . PRO A 1 193 ? 11.558 7.646 23.737 1.00 33.66 193 PRO A N 1
ATOM 1396 C CA . PRO A 1 193 ? 10.229 7.160 23.400 1.00 33.66 193 PRO A CA 1
ATOM 1397 C C . PRO A 1 193 ? 10.343 5.693 22.972 1.00 33.66 193 PRO A C 1
ATOM 1399 O O . PRO A 1 193 ? 11.147 5.347 22.105 1.00 33.66 193 PRO A O 1
ATOM 1402 N N . SER A 1 194 ? 9.565 4.838 23.636 1.00 37.25 194 SER A N 1
ATOM 1403 C CA . SER A 1 194 ? 9.437 3.418 23.315 1.00 37.25 194 SER A CA 1
ATOM 1404 C C . SER A 1 194 ? 9.080 3.257 21.839 1.00 37.25 194 SER A C 1
ATOM 1406 O O . SER A 1 194 ? 8.194 3.942 21.325 1.00 37.25 194 SER A O 1
ATOM 1408 N N . GLY A 1 195 ? 9.826 2.389 21.157 1.00 32.50 195 GLY A N 1
ATOM 1409 C CA . GLY A 1 195 ? 9.719 2.145 19.726 1.00 32.50 195 GLY A CA 1
ATOM 1410 C C . GLY A 1 195 ? 8.325 1.676 19.315 1.00 32.50 195 GLY A C 1
ATOM 1411 O O . GLY A 1 195 ? 7.658 0.949 20.048 1.00 32.50 195 GLY A O 1
ATOM 1412 N N . GLY A 1 196 ? 7.901 2.109 18.124 1.00 36.53 196 GLY A N 1
ATOM 1413 C CA . GLY A 1 196 ? 6.693 1.592 17.487 1.00 36.53 196 GLY A CA 1
ATOM 1414 C C . GLY A 1 196 ? 6.817 0.089 17.247 1.00 36.53 196 GLY A C 1
ATOM 1415 O O . GLY A 1 196 ? 7.906 -0.422 16.986 1.00 36.53 196 GLY A O 1
ATOM 1416 N N . THR A 1 197 ? 5.700 -0.617 17.362 1.00 41.75 197 THR A N 1
ATOM 1417 C CA . THR A 1 197 ? 5.648 -2.054 17.090 1.00 41.75 197 THR A CA 1
ATOM 1418 C C . THR A 1 197 ? 5.575 -2.268 15.578 1.00 41.75 197 THR A C 1
ATOM 1420 O O . THR A 1 197 ? 4.711 -1.695 14.919 1.00 41.75 197 THR A O 1
ATOM 1423 N N . LEU A 1 198 ? 6.465 -3.099 15.031 1.00 39.22 198 LEU A N 1
ATOM 1424 C CA . LEU A 1 198 ? 6.279 -3.704 13.710 1.00 39.22 198 LEU A CA 1
ATOM 1425 C C . LEU A 1 198 ? 5.258 -4.838 13.881 1.00 39.22 198 LEU A C 1
ATOM 1427 O O . LEU A 1 198 ? 5.554 -5.849 14.515 1.00 39.22 198 LEU A O 1
ATOM 1431 N N . GLY A 1 199 ? 4.029 -4.632 13.412 1.00 42.41 199 GLY A N 1
ATOM 1432 C CA . GLY A 1 199 ? 2.972 -5.644 13.484 1.00 42.41 199 GLY A CA 1
ATOM 1433 C C . GLY A 1 199 ? 3.142 -6.719 12.409 1.00 42.41 199 GLY A C 1
ATOM 1434 O O . GLY A 1 199 ? 3.513 -6.404 11.281 1.00 42.41 199 GLY A O 1
ATOM 1435 N N . SER A 1 200 ? 2.855 -7.983 12.743 1.00 34.69 200 SER A N 1
ATOM 1436 C CA . SER A 1 200 ? 2.778 -9.076 11.764 1.00 34.69 200 SER A CA 1
ATOM 1437 C C . SER A 1 200 ? 1.437 -9.068 11.035 1.00 34.69 200 SER A C 1
ATOM 1439 O O . SER A 1 200 ? 0.386 -8.900 11.654 1.00 34.69 200 SER A O 1
ATOM 1441 N N . ILE A 1 201 ? 1.490 -9.320 9.734 1.00 42.81 201 ILE A N 1
ATOM 1442 C CA . ILE A 1 201 ? 0.361 -9.273 8.810 1.00 42.81 201 ILE A CA 1
ATOM 1443 C C . ILE A 1 201 ? -0.550 -10.499 9.011 1.00 42.81 201 ILE A C 1
ATOM 1445 O O . ILE A 1 201 ? -0.057 -11.623 9.091 1.00 42.81 201 ILE A O 1
ATOM 1449 N N . GLY A 1 202 ? -1.870 -10.301 9.101 1.00 28.67 202 GLY A N 1
ATOM 1450 C CA . GLY A 1 202 ? -2.852 -11.379 9.251 1.00 28.67 202 GLY A CA 1
ATOM 1451 C C . GLY A 1 202 ? -4.050 -11.228 8.311 1.00 28.67 202 GLY A C 1
ATOM 1452 O O . GLY A 1 202 ? -4.653 -10.164 8.276 1.00 28.67 202 GLY A O 1
ATOM 1453 N N . GLY A 1 203 ? -4.393 -12.328 7.624 1.00 29.56 203 GLY A N 1
ATOM 1454 C CA . GLY A 1 203 ? -5.675 -12.610 6.956 1.00 29.56 203 GLY A CA 1
ATOM 1455 C C . GLY A 1 203 ? -5.982 -11.844 5.663 1.00 29.56 203 GLY A C 1
ATOM 1456 O O . GLY A 1 203 ? -6.453 -10.719 5.721 1.00 29.56 203 GLY A O 1
ATOM 1457 N N . VAL A 1 204 ? -5.826 -12.499 4.506 1.00 33.09 204 VAL A N 1
ATOM 1458 C CA . VAL A 1 204 ? -6.321 -12.020 3.199 1.00 33.09 204 VAL A CA 1
ATOM 1459 C C . VAL A 1 204 ? -7.779 -12.460 3.026 1.00 33.09 204 VAL A C 1
ATOM 1461 O O . VAL A 1 204 ? -8.083 -13.642 3.191 1.00 33.09 204 VAL A O 1
ATOM 1464 N N . VAL A 1 205 ? -8.681 -11.534 2.687 1.00 31.58 205 VAL A N 1
ATOM 1465 C CA . VAL A 1 205 ? -10.059 -11.848 2.275 1.00 31.58 205 VAL A CA 1
ATOM 1466 C C . VAL A 1 205 ? -10.208 -11.461 0.808 1.00 31.58 205 VAL A C 1
ATOM 1468 O O . VAL A 1 205 ? -10.135 -10.283 0.481 1.00 31.58 205 VAL A O 1
ATOM 1471 N N . LYS A 1 206 ? -10.423 -12.453 -0.058 1.00 33.97 206 LYS A N 1
ATOM 1472 C CA . LYS A 1 206 ? -10.882 -12.255 -1.435 1.00 33.97 206 LYS A CA 1
ATOM 1473 C C . LYS A 1 206 ? -12.408 -12.367 -1.431 1.00 33.97 206 LYS A C 1
ATOM 1475 O O . LYS A 1 206 ? -12.924 -13.430 -1.090 1.00 33.97 206 LYS A O 1
ATOM 1480 N N . GLU A 1 207 ? -13.124 -11.296 -1.762 1.00 29.75 207 GLU A N 1
ATOM 1481 C CA . GLU A 1 207 ? -14.528 -11.410 -2.173 1.00 29.75 207 GLU A CA 1
ATOM 1482 C C . GLU A 1 207 ? -14.555 -11.472 -3.703 1.00 29.75 207 GLU A C 1
ATOM 1484 O O . GLU A 1 207 ? -14.253 -10.488 -4.373 1.00 29.75 207 GLU A O 1
ATOM 1489 N N . ASP A 1 208 ? -14.853 -12.653 -4.250 1.00 30.11 208 ASP A N 1
ATOM 1490 C CA . ASP A 1 208 ? -15.168 -12.801 -5.671 1.00 30.11 208 ASP A CA 1
ATOM 1491 C C . ASP A 1 208 ? -16.533 -12.120 -5.922 1.00 30.11 208 ASP A C 1
ATOM 1493 O O . ASP A 1 208 ? -17.534 -12.513 -5.312 1.00 30.11 208 ASP A O 1
ATOM 1497 N N . ILE A 1 209 ? -16.566 -11.090 -6.779 1.00 32.16 209 ILE A N 1
ATOM 1498 C CA . ILE A 1 209 ? -17.807 -10.479 -7.301 1.00 32.16 209 ILE A CA 1
ATOM 1499 C C . ILE A 1 209 ? -18.286 -11.263 -8.523 1.00 32.16 209 ILE A C 1
ATOM 1501 O O . ILE A 1 209 ? -17.450 -11.529 -9.416 1.00 32.16 209 ILE A O 1
#

Organism: NCBI:txid210454